Protein AF-A0A152A885-F1 (afdb_monomer)

Foldseek 3Di:
DWFDDVVRLVVVCVVPVQDPVLQVVQCQQQVHPPVLSPDPPVVVVLVVLLVPDDPCLQLVVQPDDDDPPPVVSNVRFKTWAAPDPVSPDTAIAGSHLNSLLSNLVVCCVPPVVSLQVSLPPLSLCLGRHNLSSQLNVCLVQLQAFDKWFKAFFDPAQDPFWKWKDQDPPDIDTWTQGRLRWTFDFDDDPPTDIDIDGDDDQFDDDADFDQPDDDDPDRGSRGRRHGMGRMDTHHNADEDEDCALPPDDAPHKYAYSDCPPQQFRIWHDHDQEIETEDEDADPDGDDDLVVNCVRNVHNAYEYEHEYEPVCSRVDGDDPRNDDPRYIYMYIYDDSDDDPPPPDPDPDDDD

pLDDT: mean 75.71, std 18.88, range [23.95, 96.12]

Nearest PDB structures (foldseek):
  7oa7-assembly1_A  TM=1.934E-01  e=1.240E+00  Streptococcus sanguinis
  6yud-assembly3_F  TM=4.045E-01  e=3.680E+00  Archaeoglobus fulgidus

Radius of gyration: 24.46 Å; Cα contacts (8 Å, |Δi|>4): 567; chains: 1; bounding box: 59×69×71 Å

Organism: Tieghemostelium lacteum (NCBI:txid361077)

Secondary structure (DSSP, 8-state):
--PPPHHHHHHHHHHH---HHHHHHHHHHHSS-HHHHTSTTHHHHHHHHHHH--THHHHTTSS-S--GGGHHHHHHHEEEEESSTTS-SEEEEES-HHHHHHHHHHHHHHSHHHHHHHHTSHHHHTSHHHHHHHHHHHHHHHTSS-EEEEEEE-SSSEEEEEEEEEETTEEEEEEEPTTSB----SPPTT---EEEPPSSS-----------SSSS--------B---EEEEP----EEEES-STTPPTT-EEEESSGGGTT-SEEE--SS-EEEEEE-SSS---S-HHHHHHHHT-S-EEEEEEE-HHHHTT----GGG--TTEEEEEEE---PPPPP-PPPP-----

Sequence (349 aa):
MGPWSKEEIDILIKVTELDKNTAEKLYSFWGGIPRRLYRENTITDLDKAIKECKPDHVFKFVGEVSSPTNQSLSHKILHVIPLDENFEKTFIEFGSNYIAQKITTKFYEEQRQEVINNMNVAIFRHSSLGGNVFEQLAHIELCETNSFQIRPLHTQQSDLVVEIIIDNNSKLTSKIAQNGSFQFNNLSLNQEYTVILPSHNMTTKIQSTPTSSSSRKFQVTGNIRLFSSIFYSKKMNRKYFDTIANLDKGTYWIPKSKNYNAIDSLINNENVSLFFQITVSETHRDNFHQLIKEGSFQHIFLYFVVPEDRYNSFSYENNYQHKNVSQFCLLLSLKKKKKIDSPPMELSV

Structure (mmCIF, N/CA/C/O backbone):
data_AF-A0A152A885-F1
#
_entry.id   AF-A0A152A885-F1
#
loop_
_atom_site.group_PDB
_atom_site.id
_atom_site.type_symbol
_atom_site.label_atom_id
_atom_site.label_alt_id
_atom_site.label_comp_id
_atom_site.label_asym_id
_atom_site.label_entity_id
_atom_site.label_seq_id
_atom_site.pdbx_PDB_ins_code
_atom_site.Cartn_x
_atom_site.Cartn_y
_atom_site.Cartn_z
_atom_site.occupancy
_atom_site.B_iso_or_equiv
_atom_site.auth_seq_id
_atom_site.auth_comp_id
_atom_site.auth_asym_id
_atom_site.auth_atom_id
_atom_site.pdbx_PDB_model_num
ATOM 1 N N . MET A 1 1 ? 26.612 -3.939 -10.403 1.00 59.34 1 MET A N 1
ATOM 2 C CA . MET A 1 1 ? 26.119 -2.557 -10.573 1.00 59.34 1 MET A CA 1
ATOM 3 C C . MET A 1 1 ? 24.619 -2.569 -10.372 1.00 59.34 1 MET A C 1
ATOM 5 O O . MET A 1 1 ? 23.979 -3.483 -10.887 1.00 59.34 1 MET A O 1
ATOM 9 N N . GLY A 1 2 ? 24.100 -1.621 -9.592 1.00 72.56 2 GLY A N 1
ATOM 10 C CA . GLY A 1 2 ? 22.660 -1.441 -9.408 1.00 72.56 2 GLY A CA 1
ATOM 11 C C . GLY A 1 2 ? 21.983 -0.869 -10.662 1.00 72.56 2 GLY A C 1
ATOM 12 O O . GLY A 1 2 ? 22.669 -0.567 -11.646 1.00 72.56 2 GLY A O 1
ATOM 13 N N . PRO A 1 3 ? 20.647 -0.754 -10.658 1.00 84.75 3 PRO A N 1
ATOM 14 C CA . PRO A 1 3 ? 19.925 -0.022 -11.693 1.00 84.75 3 PRO A CA 1
ATOM 15 C C . PRO A 1 3 ? 20.320 1.458 -11.691 1.00 84.75 3 PRO A C 1
ATOM 17 O O . PRO A 1 3 ? 20.698 1.997 -10.652 1.00 84.75 3 PRO A O 1
ATOM 20 N N . TRP A 1 4 ? 20.202 2.110 -12.846 1.00 87.56 4 TRP A N 1
ATOM 21 C CA . TRP A 1 4 ? 20.443 3.543 -12.961 1.00 87.56 4 TRP A CA 1
ATOM 22 C C . TRP A 1 4 ? 19.325 4.374 -12.337 1.00 87.56 4 TRP A C 1
ATOM 24 O O . TRP A 1 4 ? 18.139 4.032 -12.429 1.00 87.56 4 TRP A O 1
ATOM 34 N N . SER A 1 5 ? 19.708 5.493 -11.736 1.00 86.00 5 SER A N 1
ATOM 35 C CA . SER A 1 5 ? 18.801 6.517 -11.240 1.00 86.00 5 SER A CA 1
ATOM 36 C C . SER A 1 5 ? 18.163 7.300 -12.395 1.00 86.00 5 SER A C 1
ATOM 38 O O . SER A 1 5 ? 18.555 7.186 -13.561 1.00 86.00 5 SER A O 1
ATOM 40 N N . LYS A 1 6 ? 17.147 8.113 -12.084 1.00 82.38 6 LYS A N 1
ATOM 41 C CA . LYS A 1 6 ? 16.551 9.002 -13.090 1.00 82.38 6 LYS A CA 1
ATOM 42 C C . LYS A 1 6 ? 17.548 10.051 -13.568 1.00 82.38 6 LYS A C 1
ATOM 44 O O . LYS A 1 6 ? 17.585 10.348 -14.753 1.00 82.38 6 LYS A O 1
ATOM 49 N N . GLU A 1 7 ? 18.380 10.554 -12.666 1.00 86.69 7 GLU A N 1
ATOM 50 C CA . GLU A 1 7 ? 19.407 11.550 -12.961 1.00 86.69 7 GLU A CA 1
ATOM 51 C C . GLU A 1 7 ? 20.446 10.991 -13.942 1.00 86.69 7 GLU A C 1
ATOM 53 O O . GLU A 1 7 ? 20.816 11.665 -14.904 1.00 86.69 7 GLU A O 1
ATOM 58 N N . GLU A 1 8 ? 20.864 9.734 -13.757 1.00 87.56 8 GLU A N 1
ATOM 59 C CA . GLU A 1 8 ? 21.762 9.043 -14.690 1.00 87.56 8 GLU A CA 1
ATOM 60 C C . GLU A 1 8 ? 21.128 8.892 -16.081 1.00 87.56 8 GLU A C 1
ATOM 62 O O . GLU A 1 8 ? 21.794 9.082 -17.100 1.00 87.56 8 GLU A O 1
ATOM 67 N N . ILE A 1 9 ? 19.823 8.622 -16.144 1.00 84.62 9 ILE A N 1
ATOM 68 C CA . ILE A 1 9 ? 19.085 8.520 -17.410 1.00 84.62 9 ILE A CA 1
ATOM 69 C C . ILE A 1 9 ? 18.88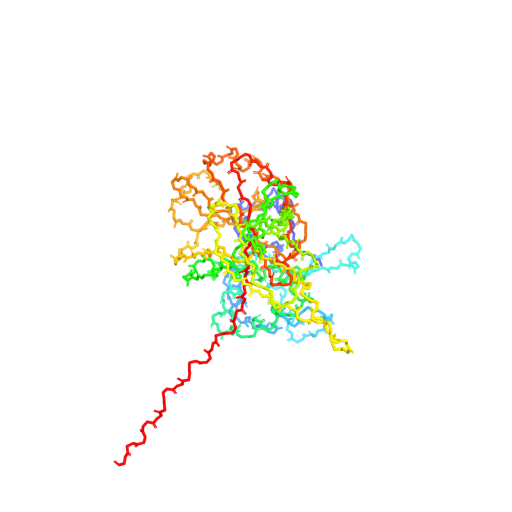5 9.888 -18.063 1.00 84.62 9 ILE A C 1
ATOM 71 O O . ILE A 1 9 ? 18.994 9.999 -19.281 1.00 84.62 9 ILE A O 1
ATOM 75 N N . ASP A 1 10 ? 18.660 10.946 -17.292 1.00 84.50 10 ASP A N 1
ATOM 76 C CA . ASP A 1 10 ? 18.557 12.305 -17.825 1.00 84.50 10 ASP A CA 1
ATOM 77 C C . ASP A 1 10 ? 19.879 12.769 -18.449 1.00 84.50 10 ASP A C 1
ATOM 79 O O . ASP A 1 10 ? 19.880 13.444 -19.483 1.00 84.50 10 ASP A O 1
ATOM 83 N N . ILE A 1 11 ? 21.017 12.388 -17.857 1.00 86.44 11 ILE A N 1
ATOM 84 C CA . ILE A 1 11 ? 22.343 12.595 -18.458 1.00 86.44 11 ILE A CA 1
ATOM 85 C C . ILE A 1 11 ? 22.443 11.809 -19.767 1.00 86.44 11 ILE A C 1
ATOM 87 O O . ILE A 1 11 ? 22.871 12.344 -20.787 1.00 86.44 11 ILE A O 1
ATOM 91 N N . LEU A 1 12 ? 21.996 10.557 -19.759 1.00 82.50 12 LEU A N 1
ATOM 92 C CA . LEU A 1 12 ? 22.029 9.683 -20.922 1.00 82.50 12 LEU A CA 1
ATOM 93 C C . LEU A 1 12 ? 21.263 10.235 -22.123 1.00 82.50 12 LEU A C 1
ATOM 95 O O . LEU A 1 12 ? 21.776 10.235 -23.243 1.00 82.50 12 LEU A O 1
ATOM 99 N N . ILE A 1 13 ? 20.040 10.708 -21.879 1.00 82.62 13 ILE A N 1
ATOM 100 C CA . ILE A 1 13 ? 19.153 11.295 -22.887 1.00 82.62 13 ILE A CA 1
ATOM 101 C C . ILE A 1 13 ? 19.847 12.486 -23.552 1.00 82.62 13 ILE A C 1
ATOM 103 O O . ILE A 1 13 ? 19.816 12.612 -24.773 1.00 82.62 13 ILE A O 1
ATOM 107 N N . LYS A 1 14 ? 20.546 13.316 -22.766 1.00 84.62 14 LYS A N 1
ATOM 108 C CA . LYS A 1 14 ? 21.302 14.469 -23.281 1.00 84.62 14 LYS A CA 1
ATOM 109 C C . LYS A 1 14 ? 22.500 14.069 -24.147 1.00 84.62 14 LYS A C 1
ATOM 111 O O . LYS A 1 14 ? 22.868 14.834 -25.029 1.00 84.62 14 LYS A O 1
ATOM 116 N N . VAL A 1 15 ? 23.118 12.916 -23.884 1.00 84.19 15 VAL A N 1
ATOM 117 C CA . VAL A 1 15 ? 24.364 12.485 -24.547 1.00 84.19 15 VAL A CA 1
ATOM 118 C C . VAL A 1 15 ? 24.116 11.586 -25.762 1.00 84.19 15 VAL A C 1
ATOM 120 O O . VAL A 1 15 ? 24.937 11.562 -26.672 1.00 84.19 15 VAL A O 1
ATOM 123 N N . THR A 1 16 ? 23.014 10.831 -25.792 1.00 74.94 16 THR A N 1
ATOM 124 C CA . THR A 1 16 ? 22.809 9.747 -26.776 1.00 74.94 16 THR A CA 1
ATOM 125 C C . THR A 1 16 ? 21.687 9.985 -27.786 1.00 74.94 16 THR A C 1
ATOM 127 O O . THR A 1 16 ? 21.343 9.060 -28.514 1.00 74.94 16 THR A O 1
ATOM 130 N N . GLU A 1 17 ? 21.114 11.195 -27.833 1.00 72.25 17 GLU A N 1
ATOM 131 C CA . GLU A 1 17 ? 19.953 11.554 -28.678 1.00 72.25 17 GLU A CA 1
ATOM 132 C C . GLU A 1 17 ? 18.760 10.584 -28.541 1.00 72.25 17 GLU A C 1
ATOM 134 O O . GLU A 1 17 ? 17.890 10.501 -29.408 1.00 72.25 17 GLU A O 1
ATOM 139 N N . LEU A 1 18 ? 18.698 9.837 -27.434 1.00 79.44 18 LEU A N 1
ATOM 140 C CA . LEU A 1 18 ? 17.596 8.932 -27.147 1.00 79.44 18 LEU A CA 1
ATOM 141 C C . LEU A 1 18 ? 16.323 9.757 -26.946 1.00 79.44 18 LEU A C 1
ATOM 143 O O . LEU A 1 18 ? 16.315 10.713 -26.170 1.00 79.44 18 LEU A O 1
ATOM 147 N N . ASP A 1 19 ? 15.233 9.363 -27.605 1.00 85.56 19 ASP A N 1
ATOM 148 C CA . ASP A 1 19 ? 13.941 10.011 -27.397 1.00 85.56 19 ASP A CA 1
ATOM 149 C C . ASP A 1 19 ? 13.549 9.943 -25.912 1.00 85.56 19 ASP A C 1
ATOM 151 O O . ASP A 1 19 ? 13.397 8.863 -25.329 1.00 85.56 19 ASP A O 1
ATOM 155 N N . LYS A 1 20 ? 13.377 11.121 -25.305 1.00 84.75 20 LYS A N 1
ATOM 156 C CA . LYS A 1 20 ? 13.089 11.274 -23.877 1.00 84.75 20 LYS A CA 1
ATOM 157 C C . LYS A 1 20 ? 11.847 10.484 -23.464 1.00 84.75 20 LYS A C 1
ATOM 159 O O . LYS A 1 20 ? 11.874 9.793 -22.449 1.00 84.75 20 LYS A O 1
ATOM 164 N N . ASN A 1 21 ? 10.785 10.537 -24.268 1.00 85.00 21 ASN A N 1
ATOM 165 C CA . ASN A 1 21 ? 9.535 9.842 -23.958 1.00 85.00 21 ASN A CA 1
ATOM 166 C C . ASN A 1 21 ? 9.731 8.320 -23.950 1.00 85.00 21 ASN A C 1
ATOM 168 O O . ASN A 1 21 ? 9.210 7.618 -23.082 1.00 85.00 21 ASN A O 1
ATOM 172 N N . THR A 1 22 ? 10.510 7.800 -24.897 1.00 84.81 22 THR A N 1
ATOM 173 C CA . THR A 1 22 ? 10.869 6.382 -24.974 1.00 84.81 22 THR A CA 1
ATOM 174 C C . THR A 1 22 ? 11.714 5.955 -23.776 1.00 84.81 22 THR A C 1
ATOM 176 O O . THR A 1 22 ? 11.422 4.925 -23.166 1.00 84.81 22 THR A O 1
ATOM 179 N N . ALA A 1 23 ? 12.711 6.754 -23.392 1.00 83.62 23 ALA A N 1
ATOM 180 C CA . ALA A 1 23 ? 13.558 6.490 -22.233 1.00 83.62 23 ALA A CA 1
ATOM 181 C C . ALA A 1 23 ? 12.753 6.465 -20.922 1.00 83.62 23 ALA A C 1
ATOM 183 O O . ALA A 1 23 ? 12.844 5.501 -20.160 1.00 83.62 23 ALA A O 1
ATOM 184 N N . GLU A 1 24 ? 11.905 7.473 -20.693 1.00 84.44 24 GLU A N 1
ATOM 185 C CA . GLU A 1 24 ? 11.027 7.554 -19.520 1.00 84.44 24 GLU A CA 1
ATOM 186 C C . GLU A 1 24 ? 10.031 6.391 -19.476 1.00 84.44 24 GLU A C 1
ATOM 188 O O . GLU A 1 24 ? 9.829 5.769 -18.427 1.00 84.44 24 GLU A O 1
ATOM 193 N N . LYS A 1 25 ? 9.456 6.031 -20.629 1.00 85.81 25 LYS A N 1
ATOM 194 C CA . LYS A 1 25 ? 8.577 4.869 -20.754 1.00 85.81 25 LYS A CA 1
ATOM 195 C C . LYS A 1 25 ? 9.315 3.593 -20.361 1.00 85.81 25 LYS A C 1
ATOM 197 O O . LYS A 1 25 ? 8.844 2.872 -19.484 1.00 85.81 25 LYS A O 1
ATOM 202 N N . LEU A 1 26 ? 10.469 3.306 -20.961 1.00 87.44 26 LEU A N 1
ATOM 203 C CA . LEU A 1 26 ? 11.242 2.098 -20.657 1.00 87.44 26 LEU A CA 1
ATOM 204 C C . LEU A 1 26 ? 11.722 2.073 -19.205 1.00 87.44 26 LEU A C 1
ATOM 206 O O . LEU A 1 26 ? 11.694 1.010 -18.588 1.00 87.44 26 LEU A O 1
ATOM 210 N N . TYR A 1 27 ? 12.074 3.225 -18.635 1.00 87.56 27 TYR A N 1
ATOM 211 C CA . TYR A 1 27 ? 12.374 3.342 -17.215 1.00 87.56 27 TYR A CA 1
ATOM 212 C C . TYR A 1 27 ? 11.175 2.970 -16.343 1.00 87.56 27 TYR A C 1
ATOM 214 O O . TYR A 1 27 ? 11.331 2.215 -15.392 1.00 87.56 27 TYR A O 1
ATOM 222 N N . SER A 1 28 ? 9.965 3.421 -16.681 1.00 86.31 28 SER A N 1
ATOM 223 C CA . SER A 1 28 ? 8.763 3.072 -15.910 1.00 86.31 28 SER A CA 1
ATOM 224 C C . SER A 1 28 ? 8.458 1.564 -15.903 1.00 86.31 28 SER A C 1
ATOM 226 O O . SER A 1 28 ? 7.894 1.057 -14.935 1.00 86.31 28 SER A O 1
ATOM 228 N N . PHE A 1 29 ? 8.874 0.835 -16.947 1.00 89.06 29 PHE A N 1
ATOM 229 C CA . PHE A 1 29 ? 8.712 -0.618 -17.048 1.00 89.06 29 PHE A CA 1
ATOM 230 C C . PHE A 1 29 ? 9.851 -1.391 -16.383 1.00 89.06 29 PHE A C 1
ATOM 232 O O . PHE A 1 29 ? 9.598 -2.306 -15.603 1.00 89.06 29 PHE A O 1
ATOM 239 N N . TRP A 1 30 ? 11.097 -1.036 -16.689 1.00 89.38 30 TRP A N 1
ATOM 240 C CA . TRP A 1 30 ? 12.284 -1.790 -16.288 1.00 89.38 30 TRP A CA 1
ATOM 241 C C . TRP A 1 30 ? 12.962 -1.272 -15.026 1.00 89.38 30 TRP A C 1
ATOM 243 O O . TRP A 1 30 ? 13.781 -1.991 -14.480 1.00 89.38 30 TRP A O 1
ATOM 253 N N . GLY A 1 31 ? 12.694 -0.031 -14.622 1.00 87.44 31 GLY A N 1
ATOM 254 C CA . GLY A 1 31 ? 13.305 0.664 -13.487 1.00 87.44 31 GLY A CA 1
ATOM 255 C C . GLY A 1 31 ? 14.816 0.797 -13.535 1.00 87.44 31 GLY A C 1
ATOM 256 O O . GLY A 1 31 ? 15.497 0.550 -12.548 1.00 87.44 31 GLY A O 1
ATOM 257 N N . GLY A 1 32 ? 15.346 1.183 -14.695 1.00 86.56 32 GLY A N 1
ATOM 258 C CA . GLY A 1 32 ? 16.733 1.643 -14.791 1.00 86.56 32 GLY A CA 1
ATOM 259 C C . GLY A 1 32 ? 17.754 0.592 -15.199 1.00 86.56 32 GLY A C 1
ATOM 260 O O . GLY A 1 32 ? 18.943 0.838 -15.047 1.00 86.56 32 GLY A O 1
ATOM 261 N N . ILE A 1 33 ? 17.352 -0.558 -15.752 1.00 86.00 33 ILE A N 1
ATOM 262 C CA . ILE A 1 33 ? 18.318 -1.499 -16.344 1.00 86.00 33 ILE A CA 1
ATOM 263 C C . ILE A 1 33 ? 18.934 -0.871 -17.611 1.00 86.00 33 ILE A C 1
ATOM 265 O O . ILE A 1 33 ? 18.263 -0.842 -18.649 1.00 86.00 33 ILE A O 1
ATOM 269 N N . PRO A 1 34 ? 20.219 -0.460 -17.614 1.00 77.94 34 PRO A N 1
ATOM 270 C CA . PRO A 1 34 ? 20.755 0.410 -18.669 1.00 77.94 34 PRO A CA 1
ATOM 271 C C . PRO A 1 34 ? 20.714 -0.246 -20.048 1.00 77.94 34 PRO A C 1
ATOM 273 O O . PRO A 1 34 ? 20.251 0.326 -21.030 1.00 77.94 34 PRO A O 1
ATOM 276 N N . ARG A 1 35 ? 21.087 -1.531 -20.113 1.00 78.88 35 ARG A N 1
ATOM 277 C CA . ARG A 1 35 ? 21.092 -2.321 -21.356 1.00 78.88 35 ARG A CA 1
ATOM 278 C C . ARG A 1 35 ? 19.699 -2.479 -21.986 1.00 78.88 35 ARG A C 1
ATOM 280 O O . ARG A 1 35 ? 19.603 -2.871 -23.148 1.00 78.88 35 ARG A O 1
ATOM 287 N N . ARG A 1 36 ? 18.624 -2.238 -21.228 1.00 82.31 36 ARG A N 1
ATOM 288 C CA . ARG A 1 36 ? 17.235 -2.341 -21.701 1.00 82.31 36 ARG A CA 1
ATOM 289 C C . ARG A 1 36 ? 16.682 -1.020 -22.225 1.00 82.31 36 ARG A C 1
ATOM 291 O O . ARG A 1 36 ? 15.723 -1.063 -22.985 1.00 82.31 36 ARG A O 1
ATOM 298 N N . LEU A 1 37 ? 17.312 0.106 -21.891 1.00 74.56 37 LEU A N 1
ATOM 299 C CA . LEU A 1 37 ? 16.896 1.437 -22.343 1.00 74.56 37 LEU A CA 1
ATOM 300 C C . LEU A 1 37 ? 17.258 1.716 -23.815 1.00 74.56 37 LEU A C 1
ATOM 302 O O . LEU A 1 37 ? 16.699 2.624 -24.412 1.00 74.56 37 LEU A O 1
ATOM 306 N N . TYR A 1 38 ? 18.141 0.903 -24.407 1.00 69.69 38 TYR A N 1
ATOM 307 C CA . TYR A 1 38 ? 18.689 1.103 -25.758 1.00 69.69 38 TYR A CA 1
ATOM 308 C C . TYR A 1 38 ? 18.265 0.084 -26.811 1.00 69.69 38 TYR A C 1
ATOM 310 O O . TYR A 1 38 ? 18.686 0.170 -27.962 1.00 69.69 38 TYR A O 1
ATOM 318 N N . ARG A 1 39 ? 17.525 -0.954 -26.420 1.00 70.25 39 ARG A N 1
ATOM 319 C CA . ARG A 1 39 ? 17.199 -2.064 -27.319 1.00 70.25 39 ARG A CA 1
ATOM 320 C C . ARG A 1 39 ? 15.733 -2.022 -27.709 1.00 70.25 39 ARG A C 1
ATOM 322 O O . ARG A 1 39 ? 14.866 -1.817 -26.862 1.00 70.25 39 ARG A O 1
ATOM 329 N N . GLU A 1 40 ? 15.473 -2.311 -28.975 1.00 65.69 40 GLU A N 1
ATOM 330 C CA . GLU A 1 40 ? 14.125 -2.563 -29.473 1.00 65.69 40 GLU A CA 1
ATOM 331 C C . GLU A 1 40 ? 13.526 -3.822 -28.820 1.00 65.69 40 GLU A C 1
ATOM 333 O O . GLU A 1 40 ? 14.245 -4.732 -28.400 1.00 65.69 40 GLU A O 1
ATOM 338 N N . ASN A 1 41 ? 12.194 -3.878 -28.730 1.00 69.94 41 ASN A N 1
ATOM 339 C CA . ASN A 1 41 ? 11.419 -5.041 -28.268 1.00 69.94 41 ASN A CA 1
ATOM 340 C C . ASN A 1 41 ? 11.712 -5.541 -26.840 1.00 69.94 41 ASN A C 1
ATOM 342 O O . ASN A 1 41 ? 11.327 -6.653 -26.475 1.00 69.94 41 ASN A O 1
ATOM 346 N N . THR A 1 42 ? 12.327 -4.722 -25.984 1.00 81.75 42 THR A N 1
ATOM 347 C CA . THR A 1 42 ? 12.606 -5.125 -24.597 1.00 81.75 42 THR A CA 1
ATOM 348 C C . THR A 1 42 ? 11.331 -5.319 -23.778 1.00 81.75 42 THR A C 1
ATOM 350 O O . THR A 1 42 ? 11.303 -6.177 -22.909 1.00 81.75 42 THR A O 1
ATOM 353 N N . ILE A 1 43 ? 10.238 -4.615 -24.069 1.00 82.81 43 ILE A N 1
ATOM 354 C CA . ILE A 1 43 ? 8.974 -4.819 -23.338 1.00 82.81 43 ILE A CA 1
ATOM 355 C C . ILE A 1 43 ? 8.467 -6.265 -23.501 1.00 82.81 43 ILE A C 1
ATOM 357 O O . ILE A 1 43 ? 8.092 -6.890 -22.515 1.00 82.81 43 ILE A O 1
ATOM 361 N N . THR A 1 44 ? 8.573 -6.849 -24.697 1.00 86.25 44 THR A N 1
ATOM 362 C CA . THR A 1 44 ? 8.212 -8.257 -24.940 1.00 86.25 44 THR A CA 1
ATOM 363 C C . THR A 1 44 ? 9.077 -9.220 -24.121 1.00 86.25 44 THR A C 1
ATOM 365 O O . THR A 1 44 ? 8.578 -10.206 -23.574 1.00 86.25 44 THR A O 1
ATOM 368 N N . ASP A 1 45 ? 10.374 -8.923 -23.984 1.00 87.00 45 ASP A N 1
ATOM 369 C CA . ASP A 1 45 ? 11.282 -9.686 -23.118 1.00 87.00 45 ASP A CA 1
ATOM 370 C C . ASP A 1 45 ? 10.882 -9.598 -21.638 1.00 87.00 45 ASP A C 1
ATOM 372 O O . ASP A 1 45 ? 11.041 -10.579 -20.903 1.00 87.00 45 ASP A O 1
ATOM 376 N N . LEU A 1 46 ? 10.407 -8.429 -21.192 1.00 89.88 46 LEU A N 1
ATOM 377 C CA . LEU A 1 46 ? 9.915 -8.229 -19.832 1.00 89.88 46 LEU A CA 1
ATOM 378 C C . LEU A 1 46 ? 8.629 -9.018 -19.602 1.00 89.88 46 LEU A C 1
ATOM 380 O O . LEU A 1 46 ? 8.532 -9.746 -18.618 1.00 89.88 46 LEU A O 1
ATOM 384 N N . ASP A 1 47 ? 7.674 -8.937 -20.526 1.00 90.19 47 ASP A N 1
ATOM 385 C CA . ASP A 1 47 ? 6.410 -9.666 -20.428 1.00 90.19 47 ASP A CA 1
ATOM 386 C C . ASP A 1 47 ? 6.641 -11.183 -20.397 1.00 90.19 47 ASP A C 1
ATOM 388 O O . ASP A 1 47 ? 6.021 -11.895 -19.601 1.00 90.19 47 ASP A O 1
ATOM 392 N N . LYS A 1 48 ? 7.599 -11.688 -21.188 1.00 90.00 48 LYS A N 1
ATOM 393 C CA . LYS A 1 48 ? 8.034 -13.090 -21.116 1.00 90.00 48 LYS A CA 1
ATOM 394 C C . LYS A 1 48 ? 8.607 -13.432 -19.737 1.00 90.00 48 LYS A C 1
ATOM 396 O O . LYS A 1 48 ? 8.220 -14.448 -19.162 1.00 90.00 48 LYS A O 1
ATOM 401 N N . ALA A 1 49 ? 9.476 -12.580 -19.188 1.00 90.38 49 ALA A N 1
ATOM 402 C CA . ALA A 1 49 ? 10.046 -12.789 -17.858 1.00 90.38 49 ALA A CA 1
ATOM 403 C C . ALA A 1 49 ? 8.970 -12.784 -16.758 1.00 90.38 49 ALA A C 1
ATOM 405 O O . ALA A 1 49 ? 8.992 -13.641 -15.879 1.00 90.38 49 ALA A O 1
ATOM 406 N N . ILE A 1 50 ? 7.995 -11.874 -16.836 1.00 91.81 50 ILE A N 1
ATOM 407 C CA . ILE A 1 50 ? 6.851 -11.810 -15.917 1.00 91.81 50 ILE A CA 1
ATOM 408 C C . ILE A 1 50 ? 6.027 -13.099 -15.996 1.00 91.81 50 ILE A C 1
ATOM 410 O O . ILE A 1 50 ? 5.663 -13.669 -14.966 1.00 91.81 50 ILE A O 1
ATOM 414 N N . LYS A 1 51 ? 5.759 -13.587 -17.212 1.00 91.31 51 LYS A N 1
ATOM 415 C CA . LYS A 1 51 ? 4.978 -14.807 -17.444 1.00 91.31 51 LYS A CA 1
ATOM 416 C C . LYS A 1 51 ? 5.659 -16.057 -16.882 1.00 91.31 51 LYS A C 1
ATOM 418 O O . LYS A 1 51 ? 4.992 -16.888 -16.271 1.00 91.31 51 LYS A O 1
ATOM 423 N N . GLU A 1 52 ? 6.967 -16.185 -17.082 1.00 90.31 52 GLU A N 1
ATOM 424 C CA . GLU A 1 52 ? 7.774 -17.321 -16.613 1.00 90.31 52 GLU A CA 1
ATOM 425 C C . GLU A 1 52 ? 8.080 -17.260 -15.105 1.00 90.31 52 GLU A C 1
ATOM 427 O O . GLU A 1 52 ? 8.514 -18.253 -14.515 1.00 90.31 52 GLU A O 1
ATOM 432 N N . CYS A 1 53 ? 7.841 -16.113 -14.462 1.00 89.44 53 CYS A N 1
ATOM 433 C CA . CYS A 1 53 ? 8.105 -15.934 -13.045 1.00 89.44 53 CYS A CA 1
ATOM 434 C C . CYS A 1 53 ? 7.156 -16.772 -12.175 1.00 89.44 53 CYS A C 1
ATOM 436 O O . CYS A 1 53 ? 5.950 -16.874 -12.432 1.00 89.44 53 CYS A O 1
ATOM 438 N N . LYS A 1 54 ? 7.723 -17.361 -11.120 1.00 88.12 54 LYS A N 1
ATOM 439 C CA . LYS A 1 54 ? 7.053 -18.197 -10.123 1.00 88.12 54 LYS A CA 1
ATOM 440 C C . LYS A 1 54 ? 7.277 -17.594 -8.733 1.00 88.12 54 LYS A C 1
ATOM 442 O O . LYS A 1 54 ? 8.311 -16.948 -8.546 1.00 88.12 54 LYS A O 1
ATOM 447 N N . PRO A 1 55 ? 6.374 -17.823 -7.766 1.00 86.69 55 PRO A N 1
ATOM 448 C CA . PRO A 1 55 ? 6.512 -17.323 -6.396 1.00 86.69 55 PRO A CA 1
ATOM 449 C C . PRO A 1 55 ? 7.882 -17.586 -5.766 1.00 86.69 55 PRO A C 1
ATOM 451 O O . PRO A 1 55 ? 8.480 -16.669 -5.210 1.00 86.69 55 PRO A O 1
ATOM 454 N N . ASP A 1 56 ? 8.432 -18.785 -5.960 1.00 82.62 56 ASP A N 1
ATOM 455 C CA . ASP A 1 56 ? 9.770 -19.168 -5.496 1.00 82.62 56 ASP A CA 1
ATOM 456 C C . ASP A 1 56 ? 10.894 -18.226 -5.955 1.00 82.62 56 ASP A C 1
ATOM 458 O O . ASP A 1 56 ? 11.854 -18.024 -5.219 1.00 82.62 56 ASP A O 1
ATOM 462 N N . HIS A 1 57 ? 10.788 -17.615 -7.140 1.00 83.56 57 HIS A N 1
ATOM 463 C CA . HIS A 1 57 ? 11.802 -16.673 -7.626 1.00 83.56 57 HIS A CA 1
ATOM 464 C C . HIS A 1 57 ? 11.812 -15.351 -6.841 1.00 83.56 57 HIS A C 1
ATOM 466 O O . HIS A 1 57 ? 12.794 -14.618 -6.912 1.00 83.56 57 HIS A O 1
ATOM 472 N N . VAL A 1 58 ? 10.722 -15.037 -6.132 1.00 84.25 58 VAL A N 1
ATOM 473 C CA . VAL A 1 58 ? 10.521 -13.778 -5.402 1.00 84.25 58 VAL A CA 1
ATOM 474 C C . VAL A 1 58 ? 10.577 -14.006 -3.896 1.00 84.25 58 VAL A C 1
ATOM 476 O O . VAL A 1 58 ? 11.336 -13.342 -3.198 1.00 84.25 58 VAL A O 1
ATOM 479 N N . PHE A 1 59 ? 9.805 -14.961 -3.377 1.00 80.06 59 PHE A N 1
ATOM 480 C CA . PHE A 1 59 ? 9.632 -15.129 -1.935 1.00 80.06 59 PHE A CA 1
ATOM 481 C C . PHE A 1 59 ? 10.787 -15.864 -1.250 1.00 80.06 59 PHE A C 1
ATOM 483 O O . PHE A 1 59 ? 11.094 -15.551 -0.104 1.00 80.06 59 PHE A O 1
ATOM 490 N N . LYS A 1 60 ? 11.483 -16.776 -1.945 1.00 74.81 60 LYS A N 1
ATOM 491 C CA . LYS A 1 60 ? 12.676 -17.455 -1.396 1.00 74.81 60 LYS A CA 1
ATOM 492 C C . LYS A 1 60 ? 13.946 -16.607 -1.477 1.00 74.81 60 LYS A C 1
ATOM 494 O O . LYS A 1 60 ? 14.976 -16.986 -0.941 1.00 74.81 60 LYS A O 1
ATOM 499 N N . PHE A 1 61 ? 13.875 -15.448 -2.128 1.00 65.81 61 PHE A N 1
ATOM 500 C CA . PHE A 1 61 ? 15.022 -14.561 -2.296 1.00 65.81 61 PHE A CA 1
ATOM 501 C C . PHE A 1 61 ? 15.340 -13.750 -1.023 1.00 65.81 61 PHE A C 1
ATOM 503 O O . PHE A 1 61 ? 16.421 -13.181 -0.894 1.00 65.81 61 PHE A O 1
ATOM 510 N N . VAL A 1 62 ? 14.420 -13.714 -0.051 1.00 55.75 62 VAL A N 1
ATOM 511 C CA . VAL A 1 62 ? 14.620 -13.029 1.232 1.00 55.75 62 VAL A CA 1
ATOM 512 C C . VAL A 1 62 ? 15.286 -13.980 2.227 1.00 55.75 62 VAL A C 1
ATOM 514 O O . VAL A 1 62 ? 14.629 -14.825 2.826 1.00 55.75 62 VAL A O 1
ATOM 517 N N . GLY A 1 63 ? 16.600 -13.821 2.405 1.00 45.94 63 GLY A N 1
ATOM 518 C CA . GLY A 1 63 ? 17.403 -14.542 3.403 1.00 45.94 63 GLY A CA 1
ATOM 519 C C . GLY A 1 63 ? 18.469 -15.480 2.830 1.00 45.94 63 GLY A C 1
ATOM 520 O O . GLY A 1 63 ? 19.388 -15.849 3.555 1.00 45.94 63 GLY A O 1
ATOM 521 N N . GLU A 1 64 ? 18.412 -15.810 1.539 1.00 39.84 64 GLU A N 1
ATOM 522 C CA . GLU A 1 64 ? 19.430 -16.626 0.872 1.00 39.84 64 GLU A CA 1
ATOM 523 C C . GLU A 1 64 ? 20.282 -15.764 -0.063 1.00 39.84 64 GLU A C 1
ATOM 525 O O . GLU A 1 64 ? 19.889 -15.413 -1.177 1.00 39.84 64 GLU A O 1
ATOM 530 N N . VAL A 1 65 ? 21.504 -15.455 0.376 1.00 41.16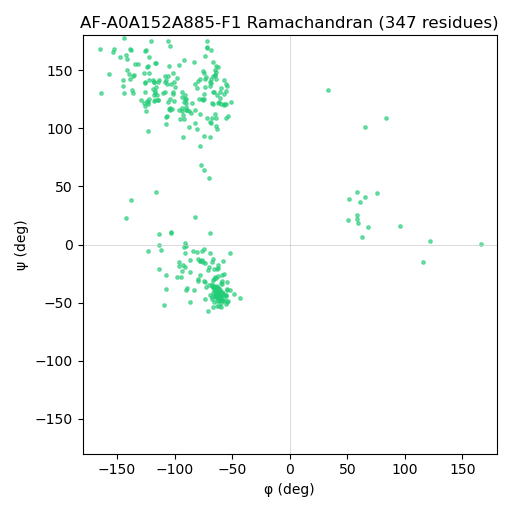 65 VAL A N 1
ATOM 531 C CA . VAL A 1 65 ? 22.573 -15.129 -0.566 1.00 41.16 65 VAL A CA 1
ATOM 532 C C . VAL A 1 65 ? 22.835 -16.408 -1.361 1.00 41.16 65 VAL A C 1
ATOM 534 O O . VAL A 1 65 ? 23.336 -17.395 -0.829 1.00 41.16 65 VAL A O 1
ATOM 537 N N . SER A 1 66 ? 22.502 -16.369 -2.651 1.00 41.75 66 SER A N 1
ATOM 538 C CA . SER A 1 66 ? 22.902 -17.317 -3.700 1.00 41.75 66 SER A CA 1
ATOM 539 C C . SER A 1 66 ? 22.392 -18.767 -3.611 1.00 41.75 66 SER A C 1
ATOM 541 O O . SER A 1 66 ? 23.037 -19.640 -3.043 1.00 41.75 66 SER A O 1
ATOM 543 N N . SER A 1 67 ? 21.354 -19.065 -4.403 1.00 35.31 67 SER A N 1
ATOM 544 C CA . SER A 1 67 ? 21.287 -20.330 -5.145 1.00 35.31 67 SER A CA 1
ATOM 545 C C . SER A 1 67 ? 21.352 -20.035 -6.658 1.00 35.31 67 SER A C 1
ATOM 547 O O . SER A 1 67 ? 20.582 -19.209 -7.159 1.00 35.31 67 SER A O 1
ATOM 549 N N . PRO A 1 68 ? 22.301 -20.629 -7.408 1.00 40.53 68 PRO A N 1
ATOM 550 C CA . PRO A 1 68 ? 22.640 -20.230 -8.780 1.00 40.53 68 PRO A CA 1
ATOM 551 C C . PRO A 1 68 ? 21.612 -20.641 -9.848 1.00 40.53 68 PRO A C 1
ATOM 553 O O . PRO A 1 68 ? 21.763 -20.286 -11.015 1.00 40.53 68 PRO A O 1
ATOM 556 N N . THR A 1 69 ? 20.552 -21.369 -9.496 1.00 40.75 69 THR A N 1
ATOM 557 C CA . THR A 1 69 ? 19.719 -22.066 -10.488 1.00 40.75 69 THR A CA 1
ATOM 558 C C . THR A 1 69 ? 18.631 -21.218 -11.157 1.00 40.75 69 THR A C 1
ATOM 560 O O . THR A 1 69 ? 18.032 -21.699 -12.110 1.00 40.75 69 THR A O 1
ATOM 563 N N . ASN A 1 70 ? 18.406 -19.955 -10.757 1.00 48.62 70 ASN A N 1
ATOM 564 C CA . ASN A 1 70 ? 17.416 -19.060 -11.400 1.00 48.62 70 ASN A CA 1
ATOM 565 C C . ASN A 1 70 ? 17.848 -17.576 -11.508 1.00 48.62 70 ASN A C 1
ATOM 567 O O . ASN A 1 70 ? 17.013 -16.675 -11.651 1.00 48.62 70 ASN A O 1
ATOM 571 N N . GLN A 1 71 ? 19.156 -17.291 -11.476 1.00 53.50 71 GLN A N 1
ATOM 572 C CA . GLN A 1 71 ? 19.688 -15.916 -11.489 1.00 53.50 71 GLN A CA 1
ATOM 573 C C . GLN A 1 71 ? 19.274 -15.095 -12.725 1.00 53.50 71 GLN A C 1
ATOM 575 O O . GLN A 1 71 ? 19.192 -13.868 -12.644 1.00 53.50 71 GLN A O 1
ATOM 580 N N . SER A 1 72 ? 18.979 -15.725 -13.872 1.00 55.06 72 SER A N 1
ATOM 581 C CA . SER A 1 72 ? 18.703 -14.995 -15.116 1.00 55.06 72 SER A CA 1
ATOM 582 C C . SER A 1 72 ? 17.300 -14.378 -15.206 1.00 55.06 72 SER A C 1
ATOM 584 O O . SER A 1 72 ? 17.093 -13.419 -15.950 1.00 55.06 72 SER A O 1
ATOM 586 N N . LEU A 1 73 ? 16.316 -14.947 -14.506 1.00 60.72 73 LEU A N 1
ATOM 587 C CA . LEU A 1 73 ? 14.953 -14.411 -14.484 1.00 60.72 73 LEU A CA 1
ATOM 588 C C . LEU A 1 73 ? 14.797 -13.395 -13.349 1.00 60.72 73 LEU A C 1
ATOM 590 O O . LEU A 1 73 ? 14.166 -12.358 -13.537 1.00 60.72 73 LEU A O 1
ATOM 594 N N . SER A 1 74 ? 15.445 -13.670 -12.211 1.00 66.88 74 SER A N 1
ATOM 595 C CA . SER A 1 74 ? 15.405 -12.814 -11.026 1.00 66.88 74 SER A CA 1
ATOM 596 C C . SER A 1 74 ? 15.937 -11.409 -11.319 1.00 66.88 74 SER A C 1
ATOM 598 O O . SER A 1 74 ? 15.210 -10.458 -11.092 1.00 66.88 74 SER A O 1
ATOM 600 N N . HIS A 1 75 ? 17.096 -11.238 -11.970 1.00 75.00 75 HIS A N 1
ATOM 601 C CA . HIS A 1 75 ? 17.667 -9.895 -12.209 1.00 75.00 75 HIS A CA 1
ATOM 602 C C . HIS A 1 75 ? 16.864 -8.986 -13.163 1.00 75.00 75 HIS A C 1
ATOM 604 O O . HIS A 1 75 ? 17.172 -7.805 -13.294 1.00 75.00 75 HIS A O 1
ATOM 610 N N . LYS A 1 76 ? 15.885 -9.536 -13.896 1.00 84.75 76 LYS A N 1
ATOM 611 C CA . LYS A 1 76 ? 14.959 -8.759 -14.741 1.00 84.75 76 LYS A CA 1
ATOM 612 C C . LYS A 1 76 ? 13.746 -8.253 -13.961 1.00 84.75 76 LYS A C 1
ATOM 614 O O . LYS A 1 76 ? 13.080 -7.333 -14.418 1.00 84.75 76 LYS A O 1
ATOM 619 N N . ILE A 1 77 ? 13.424 -8.928 -12.860 1.00 88.56 77 ILE A N 1
ATOM 620 C CA . ILE A 1 77 ? 12.213 -8.732 -12.059 1.00 88.56 77 ILE A CA 1
ATOM 621 C C . ILE A 1 77 ? 12.550 -8.052 -10.731 1.00 88.56 77 ILE A C 1
ATOM 623 O O . ILE A 1 77 ? 11.798 -7.201 -10.270 1.00 88.56 77 ILE A O 1
ATOM 627 N N . LEU A 1 78 ? 13.677 -8.427 -10.136 1.00 88.19 78 LEU A N 1
ATOM 628 C CA . LEU A 1 78 ? 14.201 -7.957 -8.868 1.00 88.19 78 LEU A CA 1
ATOM 629 C C . LEU A 1 78 ? 15.520 -7.230 -9.098 1.00 88.19 78 LEU A C 1
ATOM 631 O O . LEU A 1 78 ? 16.396 -7.710 -9.823 1.00 88.19 78 LEU A O 1
ATOM 635 N N . HIS A 1 79 ? 15.665 -6.084 -8.451 1.00 86.88 79 HIS A N 1
ATOM 636 C CA . HIS A 1 79 ? 16.883 -5.294 -8.456 1.00 86.88 79 HIS A CA 1
ATOM 637 C C . HIS A 1 79 ? 17.571 -5.386 -7.103 1.00 86.88 79 HIS A C 1
ATOM 639 O O . HIS A 1 79 ? 16.924 -5.376 -6.059 1.00 86.88 79 HIS A O 1
ATOM 645 N N . VAL A 1 80 ? 18.900 -5.458 -7.142 1.00 84.25 80 VAL A N 1
ATOM 646 C CA . VAL A 1 80 ? 19.751 -5.344 -5.959 1.00 84.25 80 VAL A CA 1
ATOM 647 C C . VAL A 1 80 ? 20.206 -3.895 -5.870 1.00 84.25 80 VAL A C 1
ATOM 649 O O . VAL A 1 80 ? 20.904 -3.407 -6.764 1.00 84.25 80 VAL A O 1
ATOM 652 N N . ILE A 1 81 ? 19.791 -3.213 -4.809 1.00 81.62 81 ILE A N 1
ATOM 653 C CA . ILE A 1 81 ? 20.076 -1.800 -4.582 1.00 81.62 81 ILE A CA 1
ATOM 654 C C . ILE A 1 81 ? 21.137 -1.685 -3.483 1.00 81.62 81 ILE A C 1
ATOM 656 O O . ILE A 1 81 ? 20.919 -2.208 -2.385 1.00 81.62 81 ILE A O 1
ATOM 660 N N . PRO A 1 82 ? 22.285 -1.038 -3.749 1.00 81.25 82 PRO A N 1
ATOM 661 C CA . PRO A 1 82 ? 23.275 -0.762 -2.716 1.00 81.25 82 PRO A CA 1
ATOM 662 C C . PRO A 1 82 ? 22.761 0.280 -1.721 1.00 81.25 82 PRO A C 1
ATOM 664 O O . PRO A 1 82 ? 22.126 1.260 -2.103 1.00 81.25 82 PRO A O 1
ATOM 667 N N . LEU A 1 83 ? 23.044 0.057 -0.440 1.00 79.50 83 LEU A N 1
ATOM 668 C CA . LEU A 1 83 ? 22.761 0.995 0.652 1.00 79.50 83 LEU A CA 1
ATOM 669 C C . LEU A 1 83 ? 23.970 1.864 1.006 1.00 79.50 83 LEU A C 1
ATOM 671 O O . LEU A 1 83 ? 23.818 2.859 1.709 1.00 79.50 83 LEU A O 1
ATOM 675 N N . ASP A 1 84 ? 25.154 1.478 0.543 1.00 81.06 84 ASP A N 1
ATOM 676 C CA . ASP A 1 84 ? 26.407 2.182 0.765 1.00 81.06 84 ASP A CA 1
ATOM 677 C C . ASP A 1 84 ? 27.279 2.147 -0.494 1.00 81.06 84 ASP A C 1
ATOM 679 O O . ASP A 1 84 ? 27.106 1.304 -1.378 1.00 81.06 84 ASP A O 1
ATOM 683 N N . GLU A 1 85 ? 28.225 3.080 -0.562 1.00 80.19 85 GLU A N 1
ATOM 684 C CA . GLU A 1 85 ? 29.141 3.252 -1.695 1.00 80.19 85 GLU A CA 1
ATOM 685 C C . GLU A 1 85 ? 30.104 2.068 -1.875 1.00 80.19 85 GLU A C 1
ATOM 687 O O . GLU A 1 85 ? 30.612 1.846 -2.974 1.00 80.19 85 GLU A O 1
ATOM 692 N N . ASN A 1 86 ? 30.317 1.277 -0.819 1.00 79.81 86 ASN A N 1
ATOM 693 C CA . ASN A 1 86 ? 31.189 0.105 -0.828 1.00 79.81 86 ASN A CA 1
ATOM 694 C C . ASN A 1 86 ? 30.441 -1.182 -1.216 1.00 79.81 86 ASN A C 1
ATOM 696 O O . ASN A 1 86 ? 31.064 -2.236 -1.338 1.00 79.81 86 ASN A O 1
ATOM 700 N N . PHE A 1 87 ? 29.126 -1.100 -1.463 1.00 76.12 87 PHE A N 1
ATOM 701 C CA . PHE A 1 87 ? 28.249 -2.222 -1.801 1.00 76.12 87 PHE A CA 1
ATOM 702 C C . PHE A 1 87 ? 28.218 -3.333 -0.735 1.00 76.12 87 PHE A C 1
ATOM 704 O O . PHE A 1 87 ? 27.857 -4.472 -1.044 1.00 76.12 87 PHE A O 1
ATOM 711 N N . GLU A 1 88 ? 28.575 -3.028 0.516 1.00 75.75 88 GLU A N 1
ATOM 712 C CA . GLU A 1 88 ? 28.616 -4.016 1.603 1.00 75.75 88 GLU A CA 1
ATOM 713 C C . GLU A 1 88 ? 27.210 -4.395 2.075 1.00 75.75 88 GLU A C 1
ATOM 715 O O . GLU A 1 88 ? 26.951 -5.532 2.478 1.00 75.75 88 GLU A O 1
ATOM 720 N N . LYS A 1 89 ? 26.280 -3.443 1.999 1.00 77.81 89 LYS A N 1
ATOM 721 C CA . LYS A 1 89 ? 24.873 -3.621 2.328 1.00 77.81 89 LYS A CA 1
ATOM 722 C C . LYS A 1 89 ? 24.041 -3.391 1.084 1.00 77.81 89 LYS A C 1
ATOM 724 O O . LYS A 1 89 ? 24.177 -2.400 0.369 1.00 77.81 89 LYS A O 1
ATOM 729 N N . THR A 1 90 ? 23.123 -4.315 0.850 1.00 79.06 90 THR A N 1
ATOM 730 C CA . THR A 1 90 ? 22.164 -4.221 -0.243 1.00 79.06 90 THR A CA 1
ATOM 731 C C . THR A 1 90 ? 20.779 -4.580 0.260 1.00 79.06 90 THR A C 1
ATOM 733 O O . THR A 1 90 ? 20.623 -5.301 1.248 1.00 79.06 90 THR A O 1
ATOM 736 N N . PHE A 1 91 ? 19.762 -4.081 -0.427 1.00 76.44 91 PHE A N 1
ATOM 737 C CA . PHE A 1 91 ? 18.413 -4.609 -0.311 1.00 76.44 91 PHE A CA 1
ATOM 738 C C . PHE A 1 91 ? 17.880 -4.973 -1.688 1.00 76.44 91 PHE A C 1
ATOM 740 O O . PHE A 1 91 ? 18.455 -4.621 -2.719 1.00 76.44 91 PHE A O 1
ATOM 747 N N . ILE A 1 92 ? 16.781 -5.718 -1.686 1.00 82.31 92 ILE A N 1
ATOM 748 C CA . ILE A 1 92 ? 16.150 -6.202 -2.903 1.00 82.31 92 ILE A CA 1
ATOM 749 C C . ILE A 1 92 ? 14.744 -5.633 -2.991 1.00 82.31 92 ILE A C 1
ATOM 751 O O . ILE A 1 92 ? 13.991 -5.667 -2.016 1.00 82.31 92 ILE A O 1
ATOM 755 N N . GLU A 1 93 ? 14.400 -5.141 -4.173 1.00 86.06 93 GLU A N 1
ATOM 756 C CA . GLU A 1 93 ? 13.074 -4.640 -4.521 1.00 86.06 93 GLU A CA 1
ATOM 757 C C . GLU A 1 93 ? 12.674 -5.118 -5.918 1.00 86.06 93 GLU A C 1
ATOM 759 O O . GLU A 1 93 ? 13.499 -5.639 -6.675 1.00 86.06 93 GLU A O 1
ATOM 764 N N . PHE A 1 94 ? 11.401 -4.958 -6.272 1.00 90.19 94 PHE A N 1
ATOM 765 C CA . PHE A 1 94 ? 11.001 -5.123 -7.666 1.00 90.19 94 PHE A CA 1
ATOM 766 C C . PHE A 1 94 ? 11.653 -4.056 -8.530 1.00 90.19 94 PHE A C 1
ATOM 768 O O . PHE A 1 94 ? 11.786 -2.909 -8.114 1.00 90.19 94 PHE A O 1
ATOM 775 N N . GLY A 1 95 ? 11.981 -4.418 -9.769 1.00 88.75 95 GLY A N 1
ATOM 776 C CA . GLY A 1 95 ? 12.617 -3.482 -10.680 1.00 88.75 95 GLY A CA 1
ATOM 777 C C . GLY A 1 95 ? 11.775 -2.237 -10.926 1.00 88.75 95 GLY A C 1
ATOM 778 O O . GLY A 1 95 ? 12.312 -1.149 -11.031 1.00 88.75 95 GLY A O 1
ATOM 779 N N . SER A 1 96 ? 10.450 -2.360 -10.943 1.00 89.06 96 SER A N 1
ATOM 780 C CA . SER A 1 96 ? 9.542 -1.222 -11.067 1.00 89.06 96 SER A CA 1
ATOM 781 C C . SER A 1 96 ? 8.187 -1.511 -10.425 1.00 89.06 96 SER A C 1
ATOM 783 O O . SER A 1 96 ? 7.820 -2.670 -10.208 1.00 89.06 96 SER A O 1
ATOM 785 N N . ASN A 1 97 ? 7.388 -0.460 -10.216 1.00 87.81 97 ASN A N 1
ATOM 786 C CA . ASN A 1 97 ? 5.991 -0.600 -9.789 1.00 87.81 97 ASN A CA 1
ATOM 787 C C . ASN A 1 97 ? 5.159 -1.406 -10.801 1.00 87.81 97 ASN A C 1
ATOM 789 O O . ASN A 1 97 ? 4.278 -2.165 -10.401 1.00 87.81 97 ASN A O 1
ATOM 793 N N . TYR A 1 98 ? 5.459 -1.300 -12.103 1.00 89.81 98 TYR A N 1
ATOM 794 C CA . TYR A 1 98 ? 4.813 -2.120 -13.132 1.00 89.81 98 TYR A CA 1
ATOM 795 C C . TYR A 1 98 ? 5.077 -3.612 -12.902 1.00 89.81 98 TYR A C 1
ATOM 797 O O . TYR A 1 98 ? 4.147 -4.423 -12.912 1.00 89.81 98 TYR A O 1
ATOM 805 N N . ILE A 1 99 ? 6.340 -3.976 -12.656 1.00 92.50 99 ILE A N 1
ATOM 806 C CA . ILE A 1 99 ? 6.734 -5.361 -12.384 1.00 92.50 99 ILE A CA 1
ATOM 807 C C . ILE A 1 99 ? 6.073 -5.853 -11.095 1.00 92.50 99 ILE A C 1
ATOM 809 O O . ILE A 1 99 ? 5.449 -6.916 -11.108 1.00 92.50 99 ILE A O 1
ATOM 813 N N . ALA A 1 100 ? 6.156 -5.066 -10.016 1.00 92.12 100 ALA A N 1
ATOM 814 C CA . ALA A 1 100 ? 5.544 -5.385 -8.728 1.00 92.12 100 ALA A CA 1
ATOM 815 C C . ALA A 1 100 ? 4.048 -5.688 -8.882 1.00 92.12 100 ALA A C 1
ATOM 817 O O . ALA A 1 100 ? 3.568 -6.725 -8.416 1.00 92.12 100 ALA A O 1
ATOM 818 N N . GLN A 1 101 ? 3.323 -4.823 -9.598 1.00 91.56 101 GLN A N 1
ATOM 819 C CA . GLN A 1 101 ? 1.899 -4.985 -9.860 1.00 91.56 101 GLN A CA 1
ATOM 820 C C . GLN A 1 101 ? 1.606 -6.266 -10.643 1.00 91.56 101 GLN A C 1
ATOM 822 O O . GLN A 1 101 ? 0.747 -7.053 -10.233 1.00 91.56 101 GLN A O 1
ATOM 827 N N . LYS A 1 102 ? 2.279 -6.475 -11.782 1.00 93.62 102 LYS A N 1
ATOM 828 C CA . LYS A 1 102 ? 2.013 -7.611 -12.676 1.00 93.62 102 LYS A CA 1
ATOM 829 C C . LYS A 1 102 ? 2.305 -8.944 -11.998 1.00 93.62 102 LYS A C 1
ATOM 831 O O . LYS A 1 102 ? 1.471 -9.845 -12.052 1.00 93.62 102 LYS A O 1
ATOM 836 N N . ILE A 1 103 ? 3.451 -9.045 -11.329 1.00 93.88 103 ILE A N 1
ATOM 837 C CA . ILE A 1 103 ? 3.867 -10.252 -10.614 1.00 93.88 103 ILE A CA 1
ATOM 838 C C . ILE A 1 103 ? 2.945 -10.531 -9.431 1.00 93.88 103 ILE A C 1
ATOM 840 O O . ILE A 1 103 ? 2.440 -11.646 -9.309 1.00 93.88 103 ILE A O 1
ATOM 844 N N . THR A 1 104 ? 2.676 -9.528 -8.591 1.00 93.75 104 THR A N 1
ATOM 845 C CA . THR A 1 104 ? 1.834 -9.730 -7.405 1.00 93.75 104 THR A CA 1
ATOM 846 C C . THR A 1 104 ? 0.410 -10.096 -7.802 1.00 93.75 104 THR A C 1
ATOM 848 O O . THR A 1 104 ? -0.143 -11.031 -7.235 1.00 93.75 104 THR A O 1
ATOM 851 N N . THR A 1 105 ? -0.161 -9.434 -8.816 1.00 93.38 105 THR A N 1
ATOM 852 C CA . THR A 1 105 ? -1.500 -9.773 -9.332 1.00 93.38 105 THR A CA 1
ATOM 853 C C . THR A 1 105 ? -1.531 -11.218 -9.836 1.00 93.38 105 THR A C 1
ATOM 855 O O . THR A 1 105 ? -2.356 -11.999 -9.372 1.00 93.38 105 THR A O 1
ATOM 858 N N . LYS A 1 106 ? -0.572 -11.608 -10.689 1.00 94.69 106 LYS A N 1
ATOM 859 C CA . LYS A 1 106 ? -0.449 -12.980 -11.206 1.00 94.69 106 LYS A CA 1
ATOM 860 C C . LYS A 1 106 ? -0.366 -14.009 -10.077 1.00 94.69 106 LYS A C 1
ATOM 862 O O . LYS A 1 106 ? -1.118 -14.978 -10.058 1.00 94.69 106 LYS A O 1
ATOM 867 N N . PHE A 1 107 ? 0.531 -13.805 -9.114 1.00 94.12 107 PHE A N 1
ATOM 868 C CA . PHE A 1 107 ? 0.712 -14.747 -8.007 1.00 94.12 107 PHE A CA 1
ATOM 869 C C . PHE A 1 107 ? -0.500 -14.792 -7.086 1.00 94.12 107 PHE A C 1
ATOM 871 O O . PHE A 1 107 ? -0.842 -15.856 -6.578 1.00 94.12 107 PHE A O 1
ATOM 878 N N . TYR A 1 108 ? -1.163 -13.660 -6.871 1.00 92.12 108 TYR A N 1
ATOM 879 C CA . TYR A 1 108 ? -2.345 -13.605 -6.027 1.00 92.12 108 TYR A CA 1
ATOM 880 C C . TYR A 1 108 ? -3.551 -14.300 -6.668 1.00 92.12 108 TYR A C 1
ATOM 882 O O . TYR A 1 108 ? -4.323 -14.945 -5.960 1.00 92.12 108 TYR A O 1
ATOM 890 N N . GLU A 1 109 ? -3.689 -14.227 -7.993 1.00 91.12 109 GLU A N 1
ATOM 891 C CA . GLU A 1 109 ? -4.732 -14.923 -8.754 1.00 91.12 109 GLU A CA 1
ATOM 892 C C . GLU A 1 109 ? -4.459 -16.431 -8.867 1.00 91.12 109 GLU A C 1
ATOM 894 O O . GLU A 1 109 ? -5.348 -17.238 -8.600 1.00 91.12 109 GLU A O 1
ATOM 899 N N . GLU A 1 110 ? -3.227 -16.824 -9.207 1.00 92.25 110 GLU A N 1
ATOM 900 C CA . GLU A 1 110 ? -2.862 -18.225 -9.463 1.00 92.25 110 GLU A CA 1
ATOM 901 C C . GLU A 1 110 ? -2.555 -19.012 -8.176 1.00 92.25 110 GLU A C 1
ATOM 903 O O . GLU A 1 110 ? -2.878 -20.193 -8.061 1.00 92.25 110 GLU A O 1
ATOM 908 N N . GLN A 1 111 ? -1.885 -18.377 -7.210 1.00 90.69 111 GLN A N 1
ATOM 909 C CA . GLN A 1 111 ? -1.192 -19.025 -6.084 1.00 90.69 111 GLN A CA 1
ATOM 910 C C . GLN A 1 111 ? -1.427 -18.266 -4.764 1.00 90.69 111 GLN A C 1
ATOM 912 O O . GLN A 1 111 ? -0.556 -18.163 -3.897 1.00 90.69 111 GLN A O 1
ATOM 917 N N . ARG A 1 112 ? -2.654 -17.759 -4.573 1.00 90.25 112 ARG A N 1
ATOM 918 C CA . ARG A 1 112 ? -3.062 -16.913 -3.436 1.00 90.25 112 ARG A CA 1
ATOM 919 C C . ARG A 1 112 ? -2.544 -17.376 -2.075 1.00 90.25 112 ARG A C 1
ATOM 921 O O . ARG A 1 112 ? -2.095 -16.569 -1.266 1.00 90.25 112 ARG A O 1
ATOM 928 N N . GLN A 1 113 ? -2.664 -18.671 -1.787 1.00 89.62 113 GLN A N 1
ATOM 929 C CA . GLN A 1 113 ? -2.332 -19.207 -0.469 1.00 89.62 113 GLN A CA 1
ATOM 930 C C . GLN A 1 113 ? -0.834 -19.127 -0.168 1.00 89.62 113 GLN A C 1
ATOM 932 O O . GLN A 1 113 ? -0.456 -18.899 0.980 1.00 89.62 113 GLN A O 1
ATOM 937 N N . GLU A 1 114 ? 0.003 -19.285 -1.188 1.00 89.75 114 GLU A N 1
ATOM 938 C CA . GLU A 1 114 ? 1.449 -19.162 -1.071 1.00 89.75 114 GLU A CA 1
ATOM 939 C C . GLU A 1 114 ? 1.859 -17.711 -0.819 1.00 89.75 114 GLU A C 1
ATOM 941 O O . GLU A 1 114 ? 2.635 -17.451 0.099 1.00 89.75 114 GLU A O 1
ATOM 946 N N . VAL A 1 115 ? 1.255 -16.756 -1.536 1.00 91.38 115 VAL A N 1
ATOM 947 C CA . VAL A 1 115 ? 1.454 -15.319 -1.281 1.00 91.38 115 VAL A CA 1
ATOM 948 C C . VAL A 1 115 ? 1.102 -14.976 0.168 1.00 91.38 115 VAL A C 1
ATOM 950 O O . VAL A 1 115 ? 1.895 -14.350 0.863 1.00 91.38 115 VAL A O 1
ATOM 953 N N . ILE A 1 116 ? -0.051 -15.440 0.661 1.00 90.62 116 ILE A N 1
ATOM 954 C CA . ILE A 1 116 ? -0.481 -15.193 2.047 1.00 90.62 116 ILE A CA 1
ATOM 955 C C . ILE A 1 116 ? 0.475 -15.824 3.060 1.00 90.62 116 ILE A C 1
ATOM 957 O O . ILE A 1 116 ? 0.792 -15.198 4.068 1.00 90.62 116 ILE A O 1
ATOM 961 N N . ASN A 1 117 ? 0.934 -17.053 2.815 1.00 89.94 117 ASN A N 1
ATOM 962 C CA . ASN A 1 117 ? 1.869 -17.722 3.716 1.00 89.94 117 ASN A CA 1
ATOM 963 C C . ASN A 1 117 ? 3.186 -16.940 3.825 1.00 89.94 117 ASN A C 1
ATOM 965 O O . ASN A 1 117 ? 3.648 -16.711 4.938 1.00 89.94 117 ASN A O 1
ATOM 969 N N . ASN A 1 118 ? 3.740 -16.479 2.700 1.00 88.81 118 ASN A N 1
ATOM 970 C CA . ASN A 1 118 ? 4.959 -15.668 2.689 1.00 88.81 118 ASN A CA 1
ATOM 971 C C . ASN A 1 118 ? 4.740 -14.296 3.336 1.00 88.81 118 ASN A C 1
ATOM 973 O O . ASN A 1 118 ? 5.540 -13.871 4.165 1.00 88.81 118 ASN A O 1
ATOM 977 N N . MET A 1 119 ? 3.608 -13.642 3.058 1.00 89.88 119 MET A N 1
ATOM 978 C CA . MET A 1 119 ? 3.252 -12.377 3.703 1.00 89.88 119 MET A CA 1
ATOM 979 C C . MET A 1 119 ? 3.047 -12.499 5.210 1.00 89.88 119 MET A C 1
ATOM 981 O O . MET A 1 119 ? 3.140 -11.483 5.889 1.00 89.88 119 MET A O 1
ATOM 985 N N . ASN A 1 120 ? 2.773 -13.693 5.744 1.00 88.38 120 ASN A N 1
ATOM 986 C CA . ASN A 1 120 ? 2.659 -13.929 7.185 1.00 88.38 120 ASN A CA 1
ATOM 987 C C . ASN A 1 120 ? 4.011 -14.037 7.900 1.00 88.38 120 ASN A C 1
ATOM 989 O O . ASN A 1 120 ? 4.053 -13.925 9.126 1.00 88.38 120 ASN A O 1
ATOM 993 N N . VAL A 1 121 ? 5.107 -14.208 7.160 1.00 88.19 121 VAL A N 1
ATOM 994 C CA . VAL A 1 121 ? 6.461 -14.206 7.714 1.00 88.19 121 VAL A CA 1
ATOM 995 C C . VAL A 1 121 ? 6.881 -12.760 7.975 1.00 88.19 121 VAL A C 1
ATOM 997 O O . VAL A 1 121 ? 7.086 -11.993 7.038 1.00 88.19 121 VAL A O 1
ATOM 1000 N N . ALA A 1 122 ? 7.033 -12.382 9.248 1.00 85.50 122 ALA A N 1
ATOM 1001 C CA . ALA A 1 122 ? 7.325 -11.000 9.644 1.00 85.50 122 ALA A CA 1
ATOM 1002 C C . ALA A 1 122 ? 8.600 -10.440 8.981 1.00 85.50 122 ALA A C 1
ATOM 1004 O O . ALA A 1 122 ? 8.582 -9.327 8.462 1.00 85.50 122 ALA A O 1
ATOM 1005 N N . ILE A 1 123 ? 9.678 -11.234 8.923 1.00 83.94 123 ILE A N 1
ATOM 1006 C CA . ILE A 1 123 ? 10.944 -10.838 8.277 1.00 83.94 123 ILE A CA 1
ATOM 1007 C C . ILE A 1 123 ? 10.719 -10.486 6.802 1.00 83.94 123 ILE A C 1
ATOM 1009 O O . ILE A 1 123 ? 11.226 -9.473 6.327 1.00 83.94 123 ILE A O 1
ATOM 1013 N N . PHE A 1 124 ? 9.925 -11.288 6.084 1.00 86.62 124 PHE A N 1
ATOM 1014 C CA . PHE A 1 124 ? 9.577 -10.998 4.697 1.00 86.62 124 PHE A CA 1
ATOM 1015 C C . PHE A 1 124 ? 8.713 -9.742 4.610 1.00 86.62 124 PHE A C 1
ATOM 1017 O O . PHE A 1 124 ? 9.080 -8.802 3.915 1.00 86.62 124 PHE A O 1
ATOM 1024 N N . ARG A 1 125 ? 7.603 -9.690 5.351 1.00 89.12 125 ARG A N 1
ATOM 1025 C CA . ARG A 1 125 ? 6.639 -8.581 5.329 1.00 89.12 125 ARG A CA 1
ATOM 1026 C C . ARG A 1 125 ? 7.263 -7.211 5.599 1.00 89.12 125 ARG A C 1
ATOM 1028 O O . ARG A 1 125 ? 6.859 -6.249 4.959 1.00 89.12 125 ARG A O 1
ATOM 1035 N N . HIS A 1 126 ? 8.227 -7.128 6.514 1.00 86.31 126 HIS A N 1
ATOM 1036 C CA . HIS A 1 126 ? 8.916 -5.878 6.850 1.00 86.31 126 HIS A CA 1
ATOM 1037 C C . HIS A 1 126 ? 10.184 -5.627 6.014 1.00 86.31 126 HIS A C 1
ATOM 1039 O O . HIS A 1 126 ? 10.854 -4.616 6.214 1.00 86.31 126 HIS A O 1
ATOM 1045 N N . SER A 1 127 ? 10.521 -6.514 5.072 1.00 85.25 127 SER A N 1
ATOM 1046 C CA . SER A 1 127 ? 11.547 -6.243 4.057 1.00 85.25 127 SER A CA 1
ATOM 1047 C C . SER A 1 127 ? 11.028 -5.262 2.996 1.00 85.25 127 SER A C 1
ATOM 1049 O O . SER A 1 127 ? 9.817 -5.113 2.833 1.00 85.25 127 SER A O 1
ATOM 1051 N N . SER A 1 128 ? 11.928 -4.635 2.227 1.00 83.69 128 SER A N 1
ATOM 1052 C CA . SER A 1 128 ? 11.542 -3.751 1.109 1.00 83.69 128 SER A CA 1
ATOM 1053 C C . SER A 1 128 ? 10.606 -4.463 0.119 1.00 83.69 128 SER A C 1
ATOM 1055 O O . SER A 1 128 ? 9.503 -3.993 -0.164 1.00 83.69 128 SER A O 1
ATOM 1057 N N . LEU A 1 129 ? 10.991 -5.672 -0.307 1.00 86.94 129 LEU A N 1
ATOM 1058 C CA . LEU A 1 129 ? 10.201 -6.499 -1.216 1.00 86.94 129 LEU A CA 1
ATOM 1059 C C . LEU A 1 129 ? 8.830 -6.871 -0.632 1.00 86.94 129 LEU A C 1
ATOM 1061 O O . LEU A 1 129 ? 7.821 -6.782 -1.330 1.00 86.94 129 LEU A O 1
ATOM 1065 N N . GLY A 1 130 ? 8.772 -7.257 0.645 1.00 89.62 130 GLY A N 1
ATOM 1066 C CA . GLY A 1 130 ? 7.505 -7.558 1.315 1.00 89.62 130 GLY A CA 1
ATOM 1067 C C . GLY A 1 130 ? 6.602 -6.339 1.465 1.00 89.62 130 GLY A C 1
ATOM 1068 O O . GLY A 1 130 ? 5.393 -6.468 1.284 1.00 89.62 130 GLY A O 1
ATOM 1069 N N . GLY A 1 131 ? 7.178 -5.158 1.698 1.00 90.06 131 GLY A N 1
ATOM 1070 C CA . GLY A 1 131 ? 6.462 -3.886 1.660 1.00 90.06 131 GLY A CA 1
ATOM 1071 C C . GLY A 1 131 ? 5.827 -3.631 0.294 1.00 90.06 131 GLY A C 1
ATOM 1072 O O . GLY A 1 131 ? 4.627 -3.370 0.228 1.00 90.06 131 GLY A O 1
ATOM 1073 N N . ASN A 1 132 ? 6.577 -3.816 -0.802 1.00 90.12 132 ASN A N 1
ATOM 1074 C CA . ASN A 1 132 ? 6.024 -3.673 -2.153 1.00 90.12 132 ASN A CA 1
ATOM 1075 C C . ASN A 1 132 ? 4.903 -4.684 -2.431 1.00 90.12 132 ASN A C 1
ATOM 1077 O O . ASN A 1 132 ? 3.868 -4.317 -2.981 1.00 90.12 132 ASN A O 1
ATOM 1081 N N . VAL A 1 133 ? 5.077 -5.956 -2.053 1.00 93.31 133 VAL A N 1
ATOM 1082 C CA . VAL A 1 133 ? 4.022 -6.971 -2.225 1.00 93.31 133 VAL A CA 1
ATOM 1083 C C . VAL A 1 133 ? 2.781 -6.595 -1.412 1.00 93.31 133 VAL A C 1
ATOM 1085 O O . VAL A 1 133 ? 1.670 -6.664 -1.935 1.00 93.31 133 VAL A O 1
ATOM 1088 N N . PHE A 1 134 ? 2.947 -6.165 -0.159 1.00 94.25 134 PHE A N 1
ATOM 1089 C CA . PHE A 1 134 ? 1.841 -5.741 0.698 1.00 94.25 134 PHE A CA 1
ATOM 1090 C C . PHE A 1 134 ? 1.064 -4.563 0.100 1.00 94.25 134 PHE A C 1
ATOM 1092 O O . PHE A 1 134 ? -0.165 -4.604 0.062 1.00 94.25 134 PHE A O 1
ATOM 1099 N N . GLU A 1 135 ? 1.768 -3.560 -0.423 1.00 94.56 135 GLU A N 1
ATOM 1100 C CA . GLU A 1 135 ? 1.178 -2.416 -1.122 1.00 94.56 135 GLU A CA 1
ATOM 1101 C C . GLU A 1 135 ? 0.329 -2.859 -2.321 1.00 94.56 135 GLU A C 1
ATOM 1103 O O . GLU A 1 135 ? -0.844 -2.496 -2.440 1.00 94.56 135 GLU A O 1
ATOM 1108 N N . GLN A 1 136 ? 0.868 -3.741 -3.167 1.00 94.44 136 GLN A N 1
ATOM 1109 C CA . GLN A 1 136 ? 0.129 -4.259 -4.319 1.00 94.44 136 GLN A CA 1
ATOM 1110 C C . GLN A 1 136 ? -1.105 -5.078 -3.907 1.00 94.44 136 GLN A C 1
ATOM 1112 O O . GLN A 1 136 ? -2.156 -4.968 -4.544 1.00 94.44 136 GLN A O 1
ATOM 1117 N N . LEU A 1 137 ? -1.016 -5.860 -2.827 1.00 94.75 137 LEU A N 1
ATOM 1118 C CA . LEU A 1 137 ? -2.163 -6.584 -2.270 1.00 94.75 137 LEU A CA 1
ATOM 1119 C C . LEU A 1 137 ? -3.224 -5.635 -1.710 1.00 94.75 137 LEU A C 1
ATOM 1121 O O . LEU A 1 137 ? -4.413 -5.871 -1.918 1.00 94.75 137 LEU A O 1
ATOM 1125 N N . ALA A 1 138 ? -2.820 -4.548 -1.053 1.00 95.56 138 ALA A N 1
ATOM 1126 C CA . ALA A 1 138 ? -3.743 -3.533 -0.563 1.00 95.56 138 ALA A CA 1
ATOM 1127 C C . ALA A 1 138 ? -4.519 -2.882 -1.713 1.00 95.56 138 ALA A C 1
ATOM 1129 O O . ALA A 1 138 ? -5.744 -2.793 -1.641 1.00 95.56 138 ALA A O 1
ATOM 1130 N N . HIS A 1 139 ? -3.844 -2.508 -2.805 1.00 95.31 139 HIS A N 1
ATOM 1131 C CA . HIS A 1 139 ? -4.516 -1.975 -3.993 1.00 95.31 139 HIS A CA 1
ATOM 1132 C C . HIS A 1 139 ? -5.531 -2.956 -4.589 1.00 95.31 139 HIS A C 1
ATOM 1134 O O . HIS A 1 139 ? -6.607 -2.534 -5.009 1.00 95.31 139 HIS A O 1
ATOM 1140 N N . ILE A 1 140 ? -5.204 -4.253 -4.638 1.00 93.50 140 ILE A N 1
ATOM 1141 C CA . ILE A 1 140 ? -6.127 -5.290 -5.122 1.00 93.50 140 ILE A CA 1
ATOM 1142 C C . ILE A 1 140 ? -7.356 -5.367 -4.209 1.00 93.50 140 ILE A C 1
ATOM 1144 O O . ILE A 1 140 ? -8.481 -5.242 -4.686 1.00 93.50 140 ILE A O 1
ATOM 1148 N N . GLU A 1 141 ? -7.158 -5.520 -2.900 1.00 93.94 141 GLU A N 1
ATOM 1149 C CA . G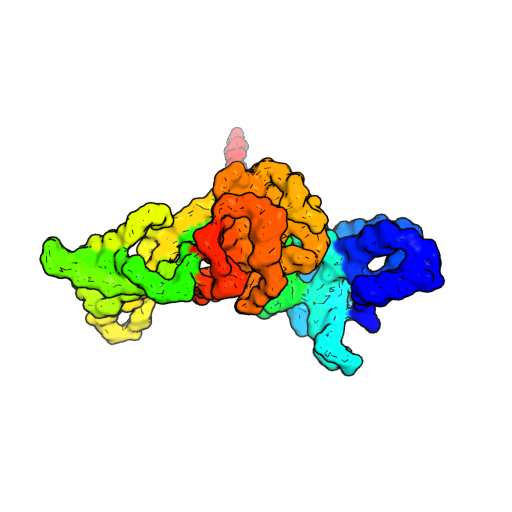LU A 1 141 ? -8.255 -5.717 -1.948 1.00 93.94 141 GLU A CA 1
ATOM 1150 C C . GLU A 1 141 ? -9.162 -4.481 -1.819 1.00 93.94 141 GLU A C 1
ATOM 1152 O O . GLU A 1 141 ? -10.380 -4.635 -1.704 1.00 93.94 141 GLU A O 1
ATOM 1157 N N . LEU A 1 142 ? -8.601 -3.266 -1.878 1.00 95.25 142 LEU A N 1
ATOM 1158 C CA . LEU A 1 142 ? -9.353 -2.003 -1.829 1.00 95.25 142 LEU A CA 1
ATOM 1159 C C . LEU A 1 142 ? -10.172 -1.734 -3.100 1.00 95.25 142 LEU A C 1
ATOM 1161 O O . LEU A 1 142 ? -11.136 -0.970 -3.047 1.00 95.25 142 LEU A O 1
ATOM 1165 N N . CYS A 1 143 ? -9.804 -2.348 -4.227 1.00 94.25 143 CYS A N 1
ATOM 1166 C CA . CYS A 1 143 ? -10.541 -2.254 -5.490 1.00 94.25 143 CYS A CA 1
ATOM 1167 C C . CYS A 1 143 ? -11.586 -3.357 -5.670 1.00 94.25 143 CYS A C 1
ATOM 1169 O O . CYS A 1 143 ? -12.285 -3.358 -6.681 1.00 94.25 143 CYS A O 1
ATOM 1171 N N . GLU A 1 144 ? -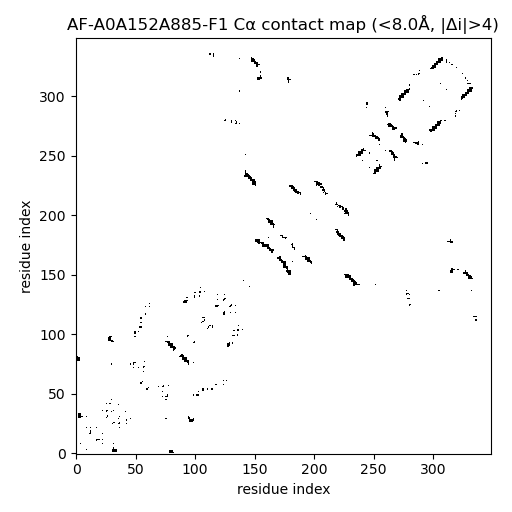11.696 -4.292 -4.731 1.00 92.25 144 GLU A N 1
ATOM 1172 C CA . GLU A 1 144 ? -12.720 -5.333 -4.725 1.00 92.25 144 GLU A CA 1
ATOM 1173 C C . GLU A 1 144 ? -13.813 -5.016 -3.702 1.00 92.25 144 GLU A C 1
ATOM 1175 O O . GLU A 1 144 ? -13.705 -4.079 -2.913 1.00 92.25 144 GLU A O 1
ATOM 1180 N N . THR A 1 145 ? -14.910 -5.773 -3.721 1.00 91.81 145 THR A N 1
ATOM 1181 C CA . THR A 1 145 ? -15.975 -5.605 -2.717 1.00 91.81 145 THR A CA 1
ATOM 1182 C C . THR A 1 145 ? -15.582 -6.325 -1.433 1.00 91.81 145 THR A C 1
ATOM 1184 O O . THR A 1 145 ? -15.727 -7.541 -1.332 1.00 91.81 145 THR A O 1
ATOM 1187 N N . ASN A 1 146 ? -15.082 -5.565 -0.461 1.00 91.56 146 ASN A N 1
ATOM 1188 C CA . ASN A 1 146 ? -14.545 -6.066 0.797 1.00 91.56 146 ASN A CA 1
ATOM 1189 C C . ASN A 1 146 ? -14.967 -5.186 1.978 1.00 91.56 146 ASN A C 1
ATOM 1191 O O . ASN A 1 146 ? -15.485 -4.079 1.826 1.00 91.56 146 ASN A O 1
ATOM 1195 N N . SER A 1 147 ? -14.724 -5.697 3.182 1.00 89.50 147 SER A N 1
ATOM 1196 C CA . SER A 1 147 ? -14.943 -4.986 4.439 1.00 89.50 147 SER A CA 1
ATOM 1197 C C . SER A 1 147 ? -13.670 -4.994 5.275 1.00 89.50 147 SER A C 1
ATOM 1199 O O . SER A 1 147 ? -13.104 -6.065 5.516 1.00 89.50 147 SER A O 1
ATOM 1201 N N . PHE A 1 148 ? -13.276 -3.833 5.784 1.00 90.88 148 PHE A N 1
ATOM 1202 C CA . PHE A 1 148 ? -12.058 -3.654 6.565 1.00 90.88 148 PHE A CA 1
ATOM 1203 C C . PHE A 1 148 ? -12.383 -3.088 7.937 1.00 90.88 148 PHE A C 1
ATOM 1205 O O . PHE A 1 148 ? -13.258 -2.232 8.087 1.00 90.88 148 PHE A O 1
ATOM 1212 N N . GLN A 1 149 ? -11.660 -3.564 8.946 1.00 87.62 149 GLN A N 1
ATOM 1213 C CA . GLN A 1 149 ? -11.728 -2.963 10.270 1.00 87.62 149 GLN A CA 1
ATOM 1214 C C . GLN A 1 149 ? -10.959 -1.649 10.242 1.00 87.62 149 GLN A C 1
ATOM 1216 O O . GLN A 1 149 ? -9.812 -1.622 9.792 1.00 87.62 149 GLN A O 1
ATOM 1221 N N . ILE A 1 150 ? -11.593 -0.579 10.720 1.00 85.69 150 ILE A N 1
ATOM 1222 C CA . ILE A 1 150 ? -10.937 0.712 10.897 1.00 85.69 150 ILE A CA 1
ATOM 1223 C C . ILE A 1 150 ? -11.062 1.216 12.332 1.00 85.69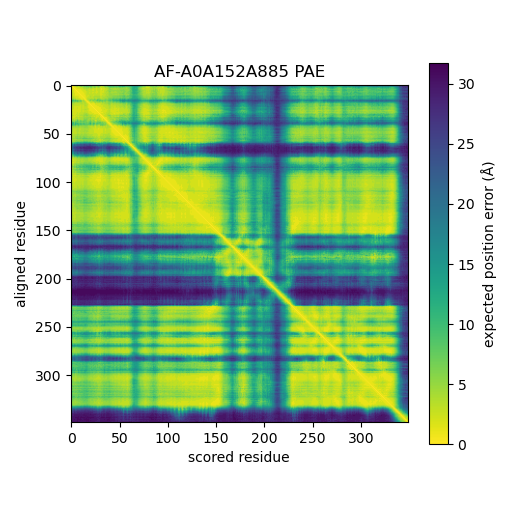 150 ILE A C 1
ATOM 1225 O O . ILE A 1 150 ? -12.025 0.914 13.049 1.00 85.69 150 ILE A O 1
ATOM 1229 N N . ARG A 1 151 ? -10.085 2.030 12.726 1.00 84.88 151 ARG A N 1
ATOM 1230 C CA . ARG A 1 151 ? -10.005 2.701 14.022 1.00 84.88 151 ARG A CA 1
ATOM 1231 C C . ARG A 1 151 ? -9.555 4.152 13.824 1.00 84.88 151 ARG A C 1
ATOM 1233 O O . ARG A 1 151 ? -8.573 4.360 13.114 1.00 84.88 151 ARG A O 1
ATOM 1240 N N . PRO A 1 152 ? -10.214 5.147 14.440 1.00 82.12 152 PRO A N 1
ATOM 1241 C CA . PRO A 1 152 ? -9.754 6.531 14.372 1.00 82.12 152 PRO A CA 1
ATOM 1242 C C . PRO A 1 152 ? -8.395 6.718 15.068 1.00 82.12 152 PRO A C 1
ATOM 1244 O O . PRO A 1 152 ? -8.050 6.003 16.014 1.00 82.12 152 PRO A O 1
ATOM 1247 N N . LEU A 1 153 ? -7.624 7.687 14.580 1.00 85.06 153 LEU A N 1
ATOM 1248 C CA . LEU A 1 153 ? -6.357 8.139 15.150 1.00 85.06 153 LEU A CA 1
ATOM 1249 C C . LEU A 1 153 ? -6.517 9.578 15.653 1.00 85.06 153 LEU A C 1
ATOM 1251 O O . LEU A 1 153 ? -7.169 10.393 15.000 1.00 85.06 153 LEU A O 1
ATOM 1255 N N . HIS A 1 154 ? -5.901 9.904 16.791 1.00 78.88 154 HIS A N 1
ATOM 1256 C CA . HIS A 1 154 ? -6.058 11.207 17.449 1.00 78.88 154 HIS A CA 1
ATOM 1257 C C . HIS A 1 154 ? -4.714 11.890 17.717 1.00 78.88 154 HIS A C 1
ATOM 1259 O O . HIS A 1 154 ? -3.770 11.239 18.152 1.00 78.88 154 HIS A O 1
ATOM 1265 N N . THR A 1 155 ? -4.653 13.210 17.509 1.00 71.50 155 THR A N 1
ATOM 1266 C CA . THR A 1 155 ? -3.454 14.060 17.682 1.00 71.50 155 THR A CA 1
ATOM 1267 C C . THR A 1 155 ? -2.777 13.888 19.038 1.00 71.50 155 THR A C 1
ATOM 1269 O O . THR A 1 155 ? -1.553 13.872 19.143 1.00 71.50 155 THR A O 1
ATOM 1272 N N . GLN A 1 156 ? -3.568 13.748 20.096 1.00 68.12 156 GLN A N 1
ATOM 1273 C CA . GLN A 1 156 ? -3.120 13.533 21.468 1.00 68.12 156 GLN A CA 1
ATOM 1274 C C . GLN A 1 156 ? -4.092 12.587 22.170 1.00 68.12 156 GLN A C 1
ATOM 1276 O O . GLN A 1 156 ? -5.093 12.171 21.581 1.00 68.12 156 GLN A O 1
ATOM 1281 N N . GLN A 1 157 ? -3.798 12.246 23.428 1.00 59.47 157 GLN A N 1
ATOM 1282 C CA . GLN A 1 157 ? -4.791 11.616 24.284 1.00 59.47 157 GLN A CA 1
ATOM 1283 C C . GLN A 1 157 ? -6.021 12.532 24.320 1.00 59.47 157 GLN A C 1
ATOM 1285 O O . GLN A 1 157 ? -5.967 13.654 24.817 1.00 59.47 157 GLN A O 1
ATOM 1290 N N . SER A 1 158 ? -7.086 12.087 23.673 1.00 58.62 158 SER A N 1
ATOM 1291 C CA . SER A 1 158 ? -8.230 12.903 23.326 1.00 58.62 158 SER A CA 1
ATOM 1292 C C . SER A 1 158 ? -8.990 13.297 24.596 1.00 58.62 158 SER A C 1
ATOM 1294 O O . SER A 1 158 ? -9.161 12.471 25.493 1.00 58.62 158 SER A O 1
ATOM 1296 N N . ASP A 1 159 ? -9.504 14.528 24.650 1.00 52.69 159 ASP A N 1
ATOM 1297 C CA . ASP A 1 159 ? -10.456 14.935 25.692 1.00 52.69 159 ASP A CA 1
ATOM 1298 C C . ASP A 1 159 ? -11.818 14.251 25.546 1.00 52.69 159 ASP A C 1
ATOM 1300 O O . ASP A 1 159 ? -12.655 14.361 26.437 1.00 52.69 159 ASP A O 1
ATOM 1304 N N . LEU A 1 160 ? -12.049 13.505 24.458 1.00 59.03 160 LEU A N 1
ATOM 1305 C CA . LEU A 1 160 ? -13.143 12.548 24.415 1.00 59.03 160 LEU A CA 1
ATOM 1306 C C . LEU A 1 160 ? -12.895 11.490 25.484 1.00 59.03 160 LEU A C 1
ATOM 1308 O O . LEU A 1 160 ? -11.871 10.795 25.507 1.00 59.03 160 LEU A O 1
ATOM 1312 N N . VAL A 1 161 ? -13.878 11.395 26.361 1.00 62.12 161 VAL A N 1
ATOM 1313 C CA . VAL A 1 161 ? -13.880 10.508 27.501 1.00 62.12 161 VAL A CA 1
ATOM 1314 C C . VAL A 1 161 ? -14.802 9.346 27.179 1.00 62.12 161 VAL A C 1
ATOM 1316 O O . VAL A 1 161 ? -15.968 9.546 26.845 1.00 62.12 161 VAL A O 1
ATOM 1319 N N . VAL A 1 162 ? -14.280 8.129 27.283 1.00 64.06 162 VAL A N 1
ATOM 1320 C CA . VAL A 1 162 ? -15.136 6.954 27.408 1.00 64.06 162 VAL A CA 1
ATOM 1321 C C . VAL A 1 162 ? -15.565 6.868 28.857 1.00 64.06 162 VAL A C 1
ATOM 1323 O O . VAL A 1 162 ? -14.742 7.023 29.763 1.00 64.06 162 VAL A O 1
ATOM 1326 N N . GLU A 1 163 ? -16.848 6.626 29.072 1.00 69.06 163 GLU A N 1
ATOM 1327 C CA . GLU A 1 163 ? -17.421 6.539 30.405 1.00 69.06 163 GLU A CA 1
ATOM 1328 C C . GLU A 1 163 ? -17.907 5.118 30.640 1.00 69.06 163 GLU A C 1
ATOM 1330 O O . GLU A 1 163 ? -18.474 4.493 29.747 1.00 69.06 163 GLU A O 1
ATOM 1335 N N . ILE A 1 164 ? -17.687 4.596 31.840 1.00 71.81 164 ILE A N 1
ATOM 1336 C CA . ILE A 1 164 ? -18.334 3.370 32.289 1.00 71.81 164 ILE A CA 1
ATOM 1337 C C . ILE A 1 164 ? -19.245 3.713 33.452 1.00 71.81 164 ILE A C 1
ATOM 1339 O O . ILE A 1 164 ? -18.787 4.255 34.459 1.00 71.81 164 ILE A O 1
ATOM 1343 N N . ILE A 1 165 ? -20.515 3.354 33.306 1.00 71.56 165 ILE A N 1
ATOM 1344 C CA . ILE A 1 165 ? -21.500 3.343 34.379 1.00 71.56 165 ILE A CA 1
ATOM 1345 C C . ILE A 1 165 ? -21.447 1.958 35.020 1.00 71.56 165 ILE A C 1
ATOM 1347 O O . ILE A 1 165 ? -21.659 0.946 34.347 1.00 71.56 165 ILE A O 1
ATOM 1351 N N . ILE A 1 166 ? -21.105 1.942 36.304 1.00 68.75 166 ILE A N 1
ATOM 1352 C CA . ILE A 1 166 ? -20.963 0.739 37.132 1.00 68.75 166 ILE A CA 1
ATOM 1353 C C . ILE A 1 166 ? -22.300 0.407 37.808 1.00 68.75 166 ILE A C 1
ATOM 1355 O O . ILE A 1 166 ? -22.680 -0.752 37.866 1.00 68.75 166 ILE A O 1
ATOM 1359 N N . ASP A 1 167 ? -23.007 1.454 38.243 1.00 65.06 167 ASP A N 1
ATOM 1360 C CA . ASP A 1 167 ? -24.382 1.495 38.749 1.00 65.06 167 ASP A CA 1
ATOM 1361 C C . ASP A 1 167 ? -24.933 2.909 38.455 1.00 65.06 167 ASP A C 1
ATOM 1363 O O . ASP A 1 167 ? -24.144 3.807 38.152 1.00 65.06 167 ASP A O 1
ATOM 1367 N N . ASN A 1 168 ? -26.243 3.171 38.593 1.00 59.50 168 ASN A N 1
ATOM 1368 C CA . ASN A 1 168 ? -26.874 4.485 38.301 1.00 59.50 168 ASN A CA 1
ATOM 1369 C C . ASN A 1 168 ? -26.226 5.722 38.983 1.00 59.50 168 ASN A C 1
ATOM 1371 O O . ASN A 1 168 ? -26.608 6.846 38.670 1.00 59.50 168 ASN A O 1
ATOM 1375 N N . ASN A 1 169 ? -25.255 5.535 39.886 1.00 58.12 169 ASN A N 1
ATOM 1376 C CA . ASN A 1 169 ? -24.577 6.586 40.647 1.00 58.12 169 ASN A CA 1
ATOM 1377 C C . ASN A 1 169 ? -23.041 6.622 40.492 1.00 58.12 169 ASN A C 1
ATOM 1379 O O . ASN A 1 169 ? -22.409 7.521 41.046 1.00 58.12 169 ASN A O 1
ATOM 1383 N N . SER A 1 170 ? -22.410 5.674 39.790 1.00 65.69 170 SER A N 1
ATOM 1384 C CA . SER A 1 170 ? -20.944 5.541 39.743 1.00 65.69 170 SER A CA 1
ATOM 1385 C C . SER A 1 170 ? -20.425 5.526 38.306 1.00 65.69 170 SER A C 1
ATOM 1387 O O . SER A 1 170 ? -20.763 4.662 37.498 1.00 65.69 170 SER A O 1
ATOM 1389 N N . LYS A 1 171 ? -19.577 6.515 38.002 1.00 75.12 171 LYS A N 1
ATOM 1390 C CA . LYS A 1 171 ? -19.023 6.779 36.674 1.00 75.12 171 LYS A CA 1
ATOM 1391 C C . LYS A 1 171 ? -17.500 6.769 36.726 1.00 75.12 171 LYS A C 1
ATOM 1393 O O . LYS A 1 171 ? -16.900 7.563 37.448 1.00 75.12 171 LYS A O 1
ATOM 1398 N N . LEU A 1 172 ? -16.883 5.905 35.928 1.00 72.69 172 LEU A N 1
ATOM 1399 C CA . LEU A 1 172 ? -15.456 5.976 35.624 1.00 72.69 172 LEU A CA 1
ATOM 1400 C C . LEU A 1 172 ? -15.256 6.602 34.254 1.00 72.69 172 LEU A C 1
ATOM 1402 O O . LEU A 1 172 ? -16.055 6.392 33.346 1.00 72.69 172 LEU A O 1
ATOM 1406 N N . THR A 1 173 ? -14.160 7.330 34.096 1.00 72.06 173 THR A N 1
ATOM 1407 C CA . THR A 1 173 ? -13.801 8.011 32.857 1.00 72.06 173 THR A CA 1
ATOM 1408 C C . THR A 1 173 ? -12.401 7.605 32.414 1.00 72.06 173 THR A C 1
ATOM 1410 O O . THR A 1 173 ? -11.492 7.470 33.231 1.00 72.06 173 THR A O 1
ATOM 1413 N N . SER A 1 174 ? -12.217 7.394 31.112 1.00 71.06 174 SER A N 1
ATOM 1414 C CA . SER A 1 174 ? -10.912 7.115 30.513 1.00 71.06 174 SER A CA 1
ATOM 1415 C C . SER A 1 174 ? -10.751 7.927 29.238 1.00 71.06 174 SER A C 1
ATOM 1417 O O . SER A 1 174 ? -11.645 7.950 28.390 1.00 71.06 174 SER A O 1
ATOM 1419 N N . LYS A 1 175 ? -9.618 8.618 29.106 1.00 73.25 175 LYS A N 1
ATOM 1420 C CA . LYS A 1 175 ? -9.299 9.362 27.887 1.00 73.25 175 LYS A CA 1
ATOM 1421 C C . LYS A 1 175 ? -8.802 8.411 26.798 1.00 73.25 175 LYS A C 1
ATOM 1423 O O . LYS A 1 175 ? -8.038 7.485 27.078 1.00 73.25 175 LYS A O 1
ATOM 1428 N N . ILE A 1 176 ? -9.177 8.685 25.553 1.00 70.38 176 ILE A N 1
ATOM 1429 C CA . ILE A 1 176 ? -8.769 7.887 24.388 1.00 70.38 176 ILE A CA 1
ATOM 1430 C C . ILE A 1 176 ? -7.316 8.214 24.015 1.00 70.38 176 ILE A C 1
ATOM 1432 O O . ILE A 1 176 ? -6.985 9.368 23.787 1.00 70.38 176 ILE A O 1
ATOM 1436 N N . ALA A 1 177 ? -6.435 7.222 23.934 1.00 71.56 177 ALA A N 1
ATOM 1437 C CA . ALA A 1 177 ? -5.052 7.367 23.485 1.00 71.56 177 ALA A CA 1
ATOM 1438 C C . ALA A 1 177 ? -4.949 7.707 21.983 1.00 71.56 177 ALA A C 1
ATOM 1440 O O . ALA A 1 177 ? -5.905 7.570 21.222 1.00 71.56 177 ALA A O 1
ATOM 1441 N N . GLN A 1 178 ? -3.760 8.107 21.521 1.00 76.19 178 GLN A N 1
ATOM 1442 C CA . GLN A 1 178 ? -3.522 8.463 20.110 1.00 76.19 178 GLN A CA 1
ATOM 1443 C C . GLN A 1 178 ? -3.832 7.316 19.137 1.00 76.19 178 GLN A C 1
ATOM 1445 O O . GLN A 1 178 ? -4.285 7.541 18.014 1.00 76.19 178 GLN A O 1
ATOM 1450 N N . ASN A 1 179 ? -3.638 6.074 19.587 1.00 71.19 179 ASN A N 1
ATOM 1451 C CA . ASN A 1 179 ? -4.028 4.867 18.868 1.00 71.19 179 ASN A CA 1
ATOM 1452 C C . ASN A 1 179 ? -5.520 4.516 19.064 1.00 71.19 179 ASN A C 1
ATOM 1454 O O . ASN A 1 179 ? -5.877 3.346 18.977 1.00 71.19 179 ASN A O 1
ATOM 1458 N N . GLY A 1 180 ? -6.399 5.462 19.397 1.00 69.56 180 GLY A N 1
ATOM 1459 C CA . GLY A 1 180 ? -7.843 5.226 19.524 1.00 69.56 180 GLY A CA 1
ATOM 1460 C C . GLY A 1 180 ? -8.258 4.236 20.624 1.00 69.56 180 GLY A C 1
ATOM 1461 O O . GLY A 1 180 ? -9.429 3.871 20.700 1.00 69.56 180 GLY A O 1
ATOM 1462 N N . SER A 1 181 ? -7.325 3.761 21.456 1.00 68.94 181 SER A N 1
ATOM 1463 C CA . SER A 1 181 ? -7.608 2.825 22.548 1.00 68.94 181 SER A CA 1
ATOM 1464 C C . SER A 1 181 ? -7.894 3.554 23.858 1.00 68.94 181 SER A C 1
ATOM 1466 O O . SER A 1 181 ? -7.502 4.700 24.037 1.00 68.94 181 SER A O 1
ATOM 1468 N N . PHE A 1 182 ? -8.574 2.898 24.789 1.00 67.06 182 PHE A N 1
ATOM 1469 C CA . PHE A 1 182 ? -8.795 3.391 26.146 1.00 67.06 182 PHE A CA 1
ATOM 1470 C C . PHE A 1 182 ? -8.706 2.206 27.107 1.00 67.06 182 PHE A C 1
ATOM 1472 O O . PHE A 1 182 ? -8.732 1.041 26.700 1.00 67.06 182 PHE A O 1
ATOM 1479 N N . GLN A 1 183 ? -8.540 2.491 28.392 1.00 65.75 183 GLN A N 1
ATOM 1480 C CA . GLN A 1 183 ? -8.352 1.449 29.392 1.00 65.75 183 GLN A CA 1
ATOM 1481 C C . GLN A 1 183 ? -9.024 1.849 30.697 1.00 65.75 183 GLN A C 1
ATOM 1483 O O . GLN A 1 183 ? -8.892 2.985 31.154 1.00 65.75 183 GLN A O 1
ATOM 1488 N N . PHE A 1 184 ? -9.715 0.888 31.300 1.00 67.00 184 PHE A N 1
ATOM 1489 C CA . PHE A 1 184 ? -10.233 0.984 32.655 1.00 67.00 184 PHE A CA 1
ATOM 1490 C C . PHE A 1 184 ? -9.527 -0.066 33.499 1.00 67.00 184 PHE A C 1
ATOM 1492 O O . PHE A 1 184 ? -9.447 -1.233 33.119 1.00 67.00 184 PHE A O 1
ATOM 1499 N N . ASN A 1 185 ? -8.980 0.367 34.627 1.00 66.88 185 ASN A N 1
ATOM 1500 C CA . ASN A 1 185 ? -8.258 -0.497 35.549 1.00 66.88 185 ASN A CA 1
ATOM 1501 C C . ASN A 1 185 ? -9.126 -0.786 36.771 1.00 66.88 185 ASN A C 1
ATOM 1503 O O . ASN A 1 185 ? -9.945 0.044 37.155 1.00 66.88 185 ASN A O 1
ATOM 1507 N N . ASN A 1 186 ? -8.885 -1.932 37.410 1.00 68.56 186 ASN A N 1
ATOM 1508 C CA . ASN A 1 186 ? -9.506 -2.308 38.684 1.00 68.56 186 ASN A CA 1
ATOM 1509 C C . ASN A 1 186 ? -11.041 -2.423 38.634 1.00 68.56 186 ASN A C 1
ATOM 1511 O O . ASN A 1 186 ? -11.714 -2.084 39.603 1.00 68.56 186 ASN A O 1
ATOM 1515 N N . LEU A 1 187 ? -11.592 -2.913 37.519 1.00 69.88 187 LEU A N 1
ATOM 1516 C CA . LEU A 1 187 ? -13.011 -3.257 37.442 1.00 69.88 187 LEU A CA 1
ATOM 1517 C C . LEU A 1 187 ? -13.308 -4.489 38.312 1.00 69.88 187 LEU A C 1
ATOM 1519 O O . LEU A 1 187 ? -12.549 -5.465 38.312 1.00 69.88 187 LEU A O 1
ATOM 1523 N N . SER A 1 188 ? -14.412 -4.428 39.051 1.00 67.75 188 SER A N 1
ATOM 1524 C CA . SER A 1 188 ? -14.932 -5.528 39.858 1.00 67.75 188 SER A CA 1
ATOM 1525 C C . SER A 1 188 ? -15.367 -6.696 38.979 1.00 67.75 188 SER A C 1
ATOM 1527 O O . SER A 1 188 ? -15.882 -6.536 37.872 1.00 67.75 188 SER A O 1
ATOM 1529 N N . LEU A 1 189 ? -15.180 -7.905 39.497 1.00 59.69 189 LEU A N 1
ATOM 1530 C CA . LEU A 1 189 ? -15.650 -9.111 38.832 1.00 59.69 189 LEU A CA 1
ATOM 1531 C C . LEU A 1 189 ? -17.156 -9.292 38.972 1.00 59.69 189 LEU A C 1
ATOM 1533 O O . LEU A 1 189 ? -17.724 -8.957 40.005 1.00 59.69 189 LEU A O 1
ATOM 1537 N N . ASN A 1 190 ? -17.762 -9.912 37.955 1.00 62.50 190 ASN A N 1
ATOM 1538 C CA . ASN A 1 190 ? -19.188 -10.253 37.909 1.00 62.50 190 ASN A CA 1
ATOM 1539 C C . ASN A 1 190 ? -20.130 -9.044 38.044 1.00 62.50 190 ASN A C 1
ATOM 1541 O O . ASN A 1 190 ? -21.269 -9.203 38.476 1.00 62.50 190 ASN A O 1
ATOM 1545 N N . GLN A 1 191 ? -19.658 -7.852 37.679 1.00 64.75 191 GLN A N 1
ATOM 1546 C CA . GLN A 1 191 ? -20.460 -6.638 37.629 1.00 64.75 191 GLN A CA 1
ATOM 1547 C C . GLN A 1 191 ? -20.746 -6.266 36.171 1.00 64.75 191 GLN A C 1
ATOM 1549 O O . GLN A 1 191 ? -19.873 -6.394 35.308 1.00 64.75 191 GLN A O 1
ATOM 1554 N N . GLU A 1 192 ? -21.977 -5.843 35.892 1.00 65.06 192 GLU A N 1
ATOM 1555 C CA . GLU A 1 192 ? -22.343 -5.307 34.584 1.00 65.06 192 GLU A CA 1
ATOM 1556 C C . GLU A 1 192 ? -21.881 -3.856 34.463 1.00 65.06 192 GLU A C 1
ATOM 1558 O O . GLU A 1 192 ? -21.960 -3.074 35.404 1.00 65.06 192 GLU A O 1
ATOM 1563 N N . TYR A 1 193 ? -21.385 -3.503 33.281 1.00 68.38 193 TYR A N 1
ATOM 1564 C CA . TYR A 1 193 ? -20.839 -2.185 32.994 1.00 68.38 193 TYR A CA 1
ATOM 1565 C C . TYR A 1 193 ? -21.487 -1.646 31.726 1.00 68.38 193 TYR A C 1
ATOM 1567 O O . TYR A 1 193 ? -21.407 -2.277 30.670 1.00 68.38 193 TYR A O 1
ATOM 1575 N N . THR A 1 194 ? -22.086 -0.458 31.805 1.00 63.66 194 THR A N 1
ATOM 1576 C CA . THR A 1 194 ? -22.570 0.247 30.612 1.00 63.66 194 THR A CA 1
ATOM 1577 C C . THR A 1 194 ? -21.490 1.201 30.128 1.00 63.66 194 THR A C 1
ATOM 1579 O O . THR A 1 194 ? -21.137 2.150 30.823 1.00 63.66 194 THR A O 1
ATOM 1582 N N . VAL A 1 195 ? -20.957 0.953 28.933 1.00 67.38 195 VAL A N 1
ATOM 1583 C CA . VAL A 1 195 ? -19.939 1.810 28.316 1.00 67.38 195 VAL A CA 1
ATOM 1584 C C . VAL A 1 195 ? -20.632 2.891 27.486 1.00 67.38 195 VAL A C 1
ATOM 1586 O O . VAL A 1 195 ? -21.278 2.580 26.485 1.00 67.38 195 VAL A O 1
ATOM 1589 N N . ILE A 1 196 ? -20.476 4.157 27.871 1.00 61.56 196 ILE A N 1
ATOM 1590 C CA . ILE A 1 196 ? -20.893 5.307 27.067 1.00 61.56 196 ILE A CA 1
ATOM 1591 C C . ILE A 1 196 ? -19.714 5.749 26.214 1.00 61.56 196 ILE A C 1
ATOM 1593 O O . ILE A 1 196 ? -18.640 6.093 26.715 1.00 61.56 196 ILE A O 1
ATOM 1597 N N . LEU A 1 197 ? -19.943 5.757 24.906 1.00 61.06 197 LEU A N 1
ATOM 1598 C CA . LEU A 1 197 ? -18.991 6.256 23.931 1.00 61.06 197 LEU A CA 1
ATOM 1599 C C . LEU A 1 197 ? -19.342 7.695 23.530 1.00 61.06 197 LEU A C 1
ATOM 1601 O O . LEU A 1 197 ? -20.525 8.008 23.375 1.00 61.06 197 LEU A O 1
ATOM 1605 N N . PRO A 1 198 ? -18.337 8.553 23.300 1.00 54.91 198 PRO A N 1
ATOM 1606 C CA . PRO A 1 198 ? -18.556 9.852 22.685 1.00 54.91 198 PRO A CA 1
ATOM 1607 C C . PRO A 1 198 ? -19.156 9.640 21.285 1.00 54.91 198 PRO A C 1
ATOM 1609 O O . PRO A 1 198 ? -18.659 8.843 20.491 1.00 54.91 198 PRO A O 1
ATOM 1612 N N . SER A 1 199 ? -20.292 10.278 21.018 1.00 42.88 199 SER A N 1
ATOM 1613 C CA . SER A 1 199 ? -21.180 9.961 19.895 1.00 42.88 199 SER A CA 1
ATOM 1614 C C . SER A 1 199 ? -20.607 10.239 18.493 1.00 42.88 199 SER A C 1
ATOM 1616 O O . SER A 1 199 ? -19.782 11.127 18.302 1.00 42.88 199 SER A O 1
ATOM 1618 N N . HIS A 1 200 ? -21.203 9.521 17.526 1.00 37.50 200 HIS A N 1
ATOM 1619 C CA . HIS A 1 200 ? -20.995 9.436 16.069 1.00 37.50 200 HIS A CA 1
ATOM 1620 C C . HIS A 1 200 ? -19.879 8.481 15.591 1.00 37.50 200 HIS A C 1
ATOM 1622 O O . HIS A 1 200 ? -18.689 8.753 15.689 1.00 37.50 200 HIS A O 1
ATOM 1628 N N . ASN A 1 201 ? -20.319 7.371 14.977 1.00 37.31 201 ASN A N 1
ATOM 1629 C CA . ASN A 1 201 ? -19.532 6.391 14.209 1.00 37.31 201 ASN A CA 1
ATOM 1630 C C . ASN A 1 201 ? -18.657 5.406 15.008 1.00 37.31 201 ASN A C 1
ATOM 1632 O O . ASN A 1 201 ? -17.520 5.118 14.624 1.00 37.31 201 ASN A O 1
ATOM 1636 N N . MET A 1 202 ? -19.197 4.824 16.083 1.00 41.62 202 MET A N 1
ATOM 1637 C CA . MET A 1 202 ? -18.544 3.719 16.794 1.00 41.62 202 MET A CA 1
ATOM 1638 C C . MET A 1 202 ? -19.460 2.497 16.899 1.00 41.62 202 MET A C 1
ATOM 1640 O O . MET A 1 202 ? -20.489 2.534 17.564 1.00 41.62 202 MET A O 1
ATOM 1644 N N . THR A 1 203 ? -19.070 1.400 16.251 1.00 36.56 203 THR A N 1
ATOM 1645 C CA . THR A 1 203 ? -19.627 0.053 16.463 1.00 36.56 203 THR A CA 1
ATOM 1646 C C . THR A 1 203 ? -18.668 -0.739 17.341 1.00 36.56 203 THR A C 1
ATOM 1648 O O . THR A 1 203 ? -17.476 -0.745 17.052 1.00 36.56 203 THR A O 1
ATOM 1651 N N . THR A 1 204 ? -19.158 -1.402 18.391 1.00 39.94 204 THR A N 1
ATOM 1652 C CA . THR A 1 204 ? -18.334 -2.110 19.386 1.00 39.94 204 THR A CA 1
ATOM 1653 C C . THR A 1 204 ? -18.264 -3.619 19.140 1.00 39.94 204 THR A C 1
ATOM 1655 O O . THR A 1 204 ? -19.274 -4.290 18.932 1.00 39.94 204 THR A O 1
ATOM 1658 N N . LYS A 1 205 ? -17.056 -4.187 19.243 1.00 37.56 205 LYS A N 1
ATOM 1659 C CA . LYS A 1 205 ? -16.838 -5.585 19.650 1.00 37.56 205 LYS A CA 1
ATOM 1660 C C . LYS A 1 205 ? -15.897 -5.609 20.851 1.00 37.56 205 LYS A C 1
ATOM 1662 O O . LYS A 1 205 ? -14.792 -5.085 20.778 1.00 37.56 205 LYS A O 1
ATOM 1667 N N . ILE A 1 206 ? -16.344 -6.220 21.945 1.00 40.69 206 ILE A N 1
ATOM 1668 C CA . ILE A 1 206 ? -15.586 -6.344 23.195 1.00 40.69 206 ILE A CA 1
ATOM 1669 C C . ILE A 1 206 ? -14.783 -7.652 23.139 1.00 40.69 206 ILE A C 1
ATOM 1671 O O . ILE A 1 206 ? -15.360 -8.716 22.920 1.00 40.69 206 ILE A O 1
ATOM 1675 N N . GLN A 1 207 ? -13.464 -7.590 23.333 1.00 39.91 207 GLN A N 1
ATOM 1676 C CA . GLN A 1 207 ? -12.619 -8.767 23.568 1.00 39.91 207 GLN A CA 1
ATOM 1677 C C . GLN A 1 207 ? -11.971 -8.662 24.948 1.00 39.91 207 GLN A C 1
ATOM 1679 O O . GLN A 1 207 ? -11.347 -7.652 25.270 1.00 39.91 207 GLN A O 1
ATOM 1684 N N . SER A 1 208 ? -12.104 -9.716 25.751 1.00 39.19 208 SER A N 1
ATOM 1685 C CA . SER A 1 208 ? -11.381 -9.899 27.007 1.00 39.19 208 SER A CA 1
ATOM 1686 C C . SER A 1 208 ? -10.217 -10.868 26.786 1.00 39.19 208 SER A C 1
ATOM 1688 O O . SER A 1 208 ? -10.388 -11.949 26.226 1.00 39.19 208 SER A O 1
ATOM 1690 N N . THR A 1 209 ? -9.014 -10.493 27.217 1.00 37.09 209 THR A N 1
ATOM 1691 C CA . THR A 1 209 ? -7.860 -11.402 27.277 1.00 37.09 209 THR A CA 1
ATOM 1692 C C . THR A 1 209 ? -7.619 -11.814 28.728 1.00 37.09 209 THR A C 1
ATOM 1694 O O . THR A 1 209 ? -7.291 -10.943 29.534 1.00 37.09 209 THR A O 1
ATOM 1697 N N . PRO A 1 210 ? -7.754 -13.101 29.093 1.00 34.09 210 PRO A N 1
ATOM 1698 C CA . PRO A 1 210 ? -7.353 -13.580 30.410 1.00 34.09 210 PRO A CA 1
ATOM 1699 C C . PRO A 1 210 ? -5.823 -13.688 30.488 1.00 34.09 210 PRO A C 1
ATOM 1701 O O . PRO A 1 210 ? -5.203 -14.382 29.683 1.00 34.09 210 PRO A O 1
ATOM 1704 N N . THR A 1 211 ? -5.195 -13.032 31.463 1.00 32.38 211 THR A N 1
ATOM 1705 C CA . THR A 1 211 ? -3.765 -13.217 31.759 1.00 32.38 211 THR A CA 1
ATOM 1706 C C . THR A 1 211 ? -3.562 -14.291 32.831 1.00 32.38 211 THR A C 1
ATOM 1708 O O . THR A 1 211 ? -3.945 -14.098 33.978 1.00 32.38 211 THR A O 1
ATOM 1711 N N . SER A 1 212 ? -2.976 -15.413 32.395 1.00 33.53 212 SER A N 1
ATOM 1712 C CA . SER A 1 212 ? -2.293 -16.523 33.093 1.00 33.53 212 SER A CA 1
ATOM 1713 C C . SER A 1 212 ? -2.729 -17.000 34.495 1.00 33.53 212 SER A C 1
ATOM 1715 O O . SER A 1 212 ? -2.810 -16.270 35.478 1.00 33.53 212 SER A O 1
ATOM 1717 N N . SER A 1 213 ? -2.839 -18.326 34.560 1.00 39.94 213 SER A N 1
ATOM 1718 C CA . SER A 1 213 ? -3.155 -19.243 35.655 1.00 39.94 213 SER A CA 1
ATOM 1719 C C . SER A 1 213 ? -2.247 -19.174 36.896 1.00 39.94 213 SER A C 1
ATOM 1721 O O . SER A 1 213 ? -1.059 -19.475 36.806 1.00 39.94 213 SER A O 1
ATOM 1723 N N . SER A 1 214 ? -2.841 -18.888 38.062 1.00 28.22 214 SER A N 1
ATOM 1724 C CA . SER A 1 214 ? -2.613 -19.590 39.356 1.00 28.22 214 SER A CA 1
ATOM 1725 C C . SER A 1 214 ? -3.158 -18.840 40.584 1.00 28.22 214 SER A C 1
ATOM 1727 O O . SER A 1 214 ? -3.120 -19.372 41.689 1.00 28.22 214 SER A O 1
ATOM 1729 N N . SER A 1 215 ? -3.776 -17.666 40.428 1.00 23.95 215 SER A N 1
ATOM 1730 C CA . SER A 1 215 ? -4.586 -17.062 41.494 1.00 23.95 215 SER A CA 1
ATOM 1731 C C . SER A 1 215 ? -6.034 -16.919 41.033 1.00 23.95 215 SER A C 1
ATOM 1733 O O . SER A 1 215 ? -6.283 -16.576 39.879 1.00 23.95 215 SER A O 1
ATOM 1735 N N . ARG A 1 216 ? -7.008 -17.189 41.917 1.00 25.72 216 ARG A N 1
ATOM 1736 C CA . ARG A 1 216 ? -8.438 -16.888 41.701 1.00 25.72 216 ARG A CA 1
ATOM 1737 C C . ARG A 1 216 ? -8.675 -15.372 41.749 1.00 25.72 216 ARG A C 1
ATOM 1739 O O . ARG A 1 216 ? -9.431 -14.866 42.569 1.00 25.72 216 ARG A O 1
ATOM 1746 N N . LYS A 1 217 ? -7.974 -14.647 40.888 1.00 24.59 217 LYS A N 1
ATOM 1747 C CA . LYS A 1 217 ? -8.206 -13.260 40.530 1.00 24.59 217 LYS A CA 1
ATOM 1748 C C . LYS A 1 217 ? -8.394 -13.288 39.025 1.00 24.59 217 LYS A C 1
ATOM 1750 O O . LYS A 1 217 ? -7.426 -13.327 38.276 1.00 24.59 217 LYS A O 1
ATOM 1755 N N . PHE A 1 218 ? -9.641 -13.302 38.576 1.00 25.97 218 PHE A N 1
ATOM 1756 C CA . PHE A 1 218 ? -9.909 -12.829 37.229 1.00 25.97 218 PHE A CA 1
ATOM 1757 C C . PHE A 1 218 ? -9.664 -11.323 37.283 1.00 25.97 218 PHE A C 1
ATOM 1759 O O . PHE A 1 218 ? -10.491 -10.534 37.718 1.00 25.97 218 PHE A O 1
ATOM 1766 N N . GLN A 1 219 ? -8.453 -10.904 36.963 1.00 26.92 219 GLN A N 1
ATOM 1767 C CA . GLN A 1 219 ? -8.225 -9.501 36.713 1.00 26.92 219 GLN A CA 1
ATOM 1768 C C . GLN A 1 219 ? -8.900 -9.244 35.365 1.00 26.92 219 GLN A C 1
ATOM 1770 O O . GLN A 1 219 ? -8.423 -9.718 34.335 1.00 26.92 219 GLN A O 1
ATOM 1775 N N . VAL A 1 220 ? -10.031 -8.532 35.343 1.00 32.09 220 VAL A N 1
ATOM 1776 C CA . VAL A 1 220 ? -10.456 -7.861 34.108 1.00 32.09 220 VAL A CA 1
ATOM 1777 C C . VAL A 1 220 ? -9.534 -6.651 33.942 1.00 32.09 220 VAL A C 1
ATOM 1779 O O . VAL A 1 220 ? -9.939 -5.499 34.019 1.00 32.09 220 VAL A O 1
ATOM 1782 N N . THR A 1 221 ? -8.238 -6.908 33.755 1.00 31.16 221 THR A N 1
ATOM 1783 C CA . THR A 1 221 ? -7.299 -5.990 33.111 1.00 31.16 221 THR A CA 1
ATOM 1784 C C . THR A 1 221 ? -7.571 -6.095 31.618 1.00 31.16 221 THR A C 1
ATOM 1786 O O . THR A 1 221 ? -6.823 -6.683 30.842 1.00 31.16 221 THR A O 1
ATOM 1789 N N . GLY A 1 222 ? -8.739 -5.598 31.222 1.00 31.17 222 GLY A N 1
ATOM 1790 C CA . GLY A 1 222 ? -9.128 -5.506 29.830 1.00 31.17 222 GLY A CA 1
ATOM 1791 C C . GLY A 1 222 ? -8.684 -4.159 29.291 1.00 31.17 222 GLY A C 1
ATOM 1792 O O . GLY A 1 222 ? -9.204 -3.125 29.702 1.00 31.17 222 GLY A O 1
ATOM 1793 N N . ASN A 1 223 ? -7.770 -4.155 28.324 1.00 32.56 223 ASN A N 1
ATOM 1794 C CA . ASN A 1 223 ? -7.751 -3.054 27.371 1.00 32.56 223 ASN A CA 1
ATOM 1795 C C . ASN A 1 223 ? -9.091 -3.107 26.626 1.00 32.56 223 ASN A C 1
ATOM 1797 O O . ASN A 1 223 ? -9.251 -3.924 25.720 1.00 32.56 223 ASN A O 1
ATOM 1801 N N . ILE A 1 224 ? -10.068 -2.285 27.015 1.00 36.53 224 ILE A N 1
ATOM 1802 C CA . ILE A 1 224 ? -11.286 -2.126 26.222 1.00 36.53 224 ILE A CA 1
ATOM 1803 C C . ILE A 1 224 ? -10.886 -1.271 25.022 1.00 36.53 224 ILE A C 1
ATOM 1805 O O . ILE A 1 224 ? -10.817 -0.051 25.083 1.00 36.53 224 ILE A O 1
ATOM 1809 N N . ARG A 1 225 ? -10.522 -1.932 23.927 1.00 39.94 225 ARG A N 1
ATOM 1810 C CA . ARG A 1 225 ? -10.112 -1.255 22.698 1.00 39.94 225 ARG A CA 1
ATOM 1811 C C . ARG A 1 225 ? -11.331 -1.050 21.817 1.00 39.94 225 ARG A C 1
ATOM 1813 O O . ARG A 1 225 ? -12.066 -1.991 21.530 1.00 39.94 225 ARG A O 1
ATOM 1820 N N . LEU A 1 226 ? -11.523 0.184 21.369 1.00 38.78 226 LEU A N 1
ATOM 1821 C CA . LEU A 1 226 ? -12.489 0.531 20.335 1.00 38.78 226 LEU A CA 1
ATOM 1822 C C . LEU A 1 226 ? -12.067 -0.158 19.019 1.00 38.78 226 LEU A C 1
ATOM 1824 O O . LEU A 1 226 ? -11.159 0.286 18.320 1.00 38.78 226 LEU A O 1
ATOM 1828 N N . PHE A 1 227 ? -12.738 -1.255 18.682 1.00 40.84 227 PHE A N 1
ATOM 1829 C CA . PHE A 1 227 ? -12.911 -1.751 17.313 1.00 40.84 227 PHE A CA 1
ATOM 1830 C C . PHE A 1 227 ? -14.420 -1.729 17.055 1.00 40.84 227 PHE A C 1
ATOM 1832 O O . PHE A 1 227 ? -15.168 -2.120 17.949 1.00 40.84 227 PHE A O 1
ATOM 1839 N N . SER A 1 228 ? -14.967 -1.358 15.903 1.00 52.25 228 SER A N 1
ATOM 1840 C CA . SER A 1 228 ? -14.440 -0.915 14.613 1.00 52.25 228 SER A CA 1
ATOM 1841 C C . SER A 1 228 ? -15.620 -0.271 13.882 1.00 52.25 228 SER A C 1
ATOM 1843 O O . SER A 1 228 ? -16.666 -0.917 13.754 1.00 52.25 228 SER A O 1
ATOM 1845 N N . SER A 1 229 ? -15.467 0.931 13.334 1.00 66.56 229 SER A N 1
ATOM 1846 C CA . SER A 1 229 ? -16.250 1.237 12.133 1.00 66.56 229 SER A CA 1
ATOM 1847 C C . SER A 1 229 ? -15.789 0.278 11.028 1.00 66.56 229 SER A C 1
ATOM 1849 O O . SER A 1 229 ? -14.646 -0.187 11.043 1.00 66.56 229 SER A O 1
ATOM 1851 N N . ILE A 1 230 ? -16.682 -0.100 10.119 1.00 80.94 230 ILE A N 1
ATOM 1852 C CA . ILE A 1 230 ? -16.321 -0.945 8.978 1.00 80.94 230 ILE A CA 1
ATOM 1853 C C . ILE A 1 230 ? -16.163 -0.033 7.770 1.00 80.94 230 ILE A C 1
ATOM 1855 O O . ILE A 1 230 ? -17.091 0.691 7.414 1.00 80.94 230 ILE A O 1
ATOM 1859 N N . PHE A 1 231 ? -14.992 -0.074 7.139 1.00 87.75 231 PHE A N 1
ATOM 1860 C CA . PHE A 1 231 ? -14.817 0.503 5.815 1.00 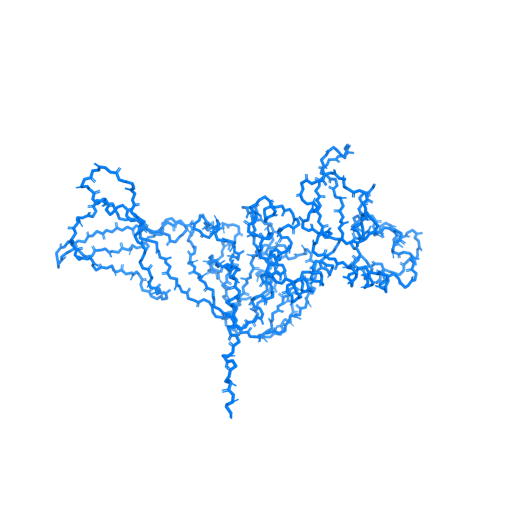87.75 231 PHE A CA 1
ATOM 1861 C C . PHE A 1 231 ? -15.245 -0.532 4.775 1.00 87.75 231 PHE A C 1
ATOM 1863 O O . PHE A 1 231 ? -14.700 -1.635 4.745 1.00 87.75 231 PHE A O 1
ATOM 1870 N N . TYR A 1 232 ? -16.222 -0.188 3.941 1.00 89.19 232 TYR A N 1
ATOM 1871 C CA . TYR A 1 232 ? -16.665 -1.033 2.836 1.00 89.19 232 TYR A CA 1
ATOM 1872 C C . TYR A 1 232 ? -16.081 -0.499 1.535 1.00 89.19 232 TYR A C 1
ATOM 1874 O O . TYR A 1 232 ? -16.409 0.613 1.115 1.00 89.19 232 TYR A O 1
ATOM 1882 N N . SER A 1 233 ? -15.236 -1.294 0.887 1.00 91.00 233 SER A N 1
ATOM 1883 C CA . SER A 1 233 ? -14.792 -0.996 -0.468 1.00 91.00 233 SER A CA 1
ATOM 1884 C C . SER A 1 233 ? -15.822 -1.475 -1.486 1.00 91.00 233 SER A C 1
ATOM 1886 O O . SER A 1 233 ? -16.641 -2.363 -1.234 1.00 91.00 233 SER A O 1
ATOM 1888 N N . LYS A 1 234 ? -15.774 -0.867 -2.667 1.00 90.38 234 LYS A N 1
ATOM 1889 C CA . LYS A 1 234 ? -16.576 -1.255 -3.825 1.00 90.38 234 LYS A CA 1
ATOM 1890 C C . LYS A 1 234 ? -15.650 -1.733 -4.923 1.00 90.38 234 LYS A C 1
ATOM 1892 O O . LYS A 1 234 ? -14.502 -1.302 -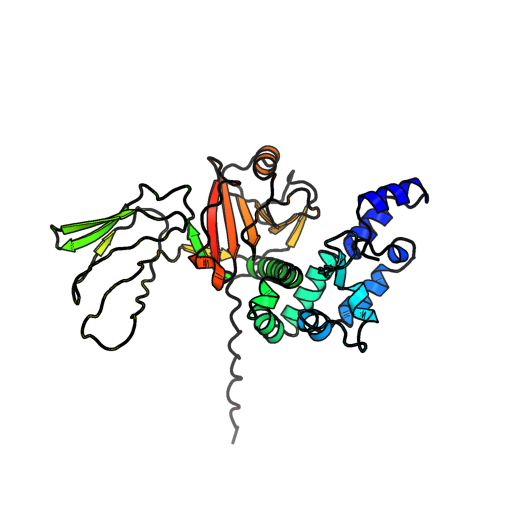5.000 1.00 90.38 234 LYS A O 1
ATOM 1897 N N . LYS A 1 235 ? -16.187 -2.560 -5.816 1.00 93.44 235 LYS A N 1
ATOM 1898 C CA . LYS A 1 235 ? -15.454 -2.930 -7.018 1.00 93.44 235 LYS A CA 1
ATOM 1899 C C . LYS A 1 235 ? -15.155 -1.690 -7.866 1.00 93.44 235 LYS A C 1
ATOM 1901 O O . LYS A 1 235 ? -16.082 -0.977 -8.247 1.00 93.44 235 LYS A O 1
ATOM 1906 N N . MET A 1 236 ? -13.880 -1.435 -8.147 1.00 92.50 236 MET A N 1
ATOM 1907 C CA . MET A 1 236 ? -13.408 -0.243 -8.853 1.00 92.50 236 MET A CA 1
ATOM 1908 C C . MET A 1 236 ? -12.267 -0.583 -9.811 1.00 92.50 236 MET A C 1
ATOM 1910 O O . MET A 1 236 ? -11.474 -1.492 -9.575 1.00 92.50 236 MET A O 1
ATOM 1914 N N . ASN A 1 237 ? -12.163 0.186 -10.894 1.00 88.69 237 ASN A N 1
ATOM 1915 C CA . ASN A 1 237 ? -11.017 0.103 -11.792 1.00 88.69 237 ASN A CA 1
ATOM 1916 C C . ASN A 1 237 ? -9.854 0.928 -11.236 1.00 88.69 237 ASN A C 1
ATOM 1918 O O . ASN A 1 237 ? -10.045 2.062 -10.790 1.00 88.69 237 ASN A O 1
ATOM 1922 N N . ARG A 1 238 ? -8.645 0.369 -11.332 1.00 90.19 238 ARG A N 1
ATOM 1923 C CA . ARG A 1 238 ? -7.396 1.068 -11.022 1.00 90.19 238 ARG A CA 1
ATOM 1924 C C . ARG A 1 238 ? -7.023 1.974 -12.191 1.00 90.19 238 ARG A C 1
ATOM 1926 O O . ARG A 1 238 ? -6.888 1.494 -13.318 1.00 90.19 238 ARG A O 1
ATOM 1933 N N . LYS A 1 239 ? -6.820 3.261 -11.925 1.00 92.31 239 LYS A N 1
ATOM 1934 C CA . LYS A 1 239 ? -6.199 4.201 -12.863 1.00 92.31 239 LYS A CA 1
ATOM 1935 C C . LYS A 1 239 ? -4.966 4.837 -12.237 1.00 92.31 239 LYS A C 1
ATOM 1937 O O . LYS A 1 239 ? -4.796 4.845 -11.020 1.00 92.31 239 LYS A O 1
ATOM 1942 N N . TYR A 1 240 ? -4.120 5.385 -13.097 1.00 90.12 240 TYR A N 1
ATOM 1943 C CA . TYR A 1 240 ? -2.884 6.026 -12.691 1.00 90.12 240 TYR A CA 1
ATOM 1944 C C . TYR A 1 240 ? -2.869 7.493 -13.080 1.00 90.12 240 TYR A C 1
ATOM 1946 O O . TYR A 1 240 ? -3.294 7.828 -14.187 1.00 90.12 240 TYR A O 1
ATOM 1954 N N . PHE A 1 241 ? -2.327 8.343 -12.214 1.00 88.75 241 PHE A N 1
ATOM 1955 C CA . PHE A 1 241 ? -2.253 9.781 -12.455 1.00 88.75 241 PHE A CA 1
ATOM 1956 C C . PHE A 1 241 ? -0.833 10.324 -12.301 1.00 88.75 241 PHE A C 1
ATOM 1958 O O . PHE A 1 241 ? -0.045 9.838 -11.491 1.00 88.75 241 PHE A O 1
ATOM 1965 N N . ASP A 1 242 ? -0.532 11.352 -13.089 1.00 83.81 242 ASP A N 1
ATOM 1966 C CA . ASP A 1 242 ? 0.710 12.127 -13.002 1.00 83.81 242 ASP A CA 1
ATOM 1967 C C . ASP A 1 242 ? 0.515 13.422 -12.205 1.00 83.81 242 ASP A C 1
ATOM 1969 O O . ASP A 1 242 ? 1.447 13.903 -11.569 1.00 83.81 242 ASP A O 1
ATOM 1973 N N . THR A 1 243 ? -0.711 13.955 -12.207 1.00 85.31 243 THR A N 1
ATOM 1974 C CA . THR A 1 243 ? -1.119 15.172 -11.499 1.00 85.31 243 THR A CA 1
ATOM 1975 C C . THR A 1 243 ? -2.460 14.950 -10.815 1.00 85.31 243 THR A C 1
ATOM 1977 O O . THR A 1 243 ? -3.329 14.291 -11.385 1.00 85.31 243 THR A O 1
ATOM 1980 N N . ILE A 1 244 ? -2.673 15.542 -9.639 1.00 86.00 244 ILE A N 1
ATOM 1981 C CA . ILE A 1 244 ? -3.974 15.471 -8.944 1.00 86.00 244 ILE A CA 1
ATOM 1982 C C . ILE A 1 244 ? -5.055 16.389 -9.536 1.00 86.00 244 ILE A C 1
ATOM 1984 O O . ILE A 1 244 ? -6.213 16.327 -9.124 1.00 86.00 244 ILE A O 1
ATOM 1988 N N . ALA A 1 245 ? -4.705 17.232 -10.511 1.00 81.44 245 ALA A N 1
ATOM 1989 C CA . ALA A 1 245 ? -5.679 18.019 -11.251 1.00 81.44 245 ALA A CA 1
ATOM 1990 C C . ALA A 1 245 ? -6.572 17.095 -12.101 1.00 81.44 245 ALA A C 1
ATOM 1992 O O . ALA A 1 245 ? -6.070 16.256 -12.845 1.00 81.44 245 ALA A O 1
ATOM 1993 N N . ASN A 1 246 ? -7.893 17.288 -12.022 1.00 76.38 246 ASN A N 1
ATOM 1994 C CA . ASN A 1 246 ? -8.903 16.608 -12.849 1.00 76.38 246 ASN A CA 1
ATOM 1995 C C . ASN A 1 246 ? -9.027 15.084 -12.645 1.00 76.38 246 ASN A C 1
ATOM 1997 O O . ASN A 1 246 ? -9.217 14.339 -13.604 1.00 76.38 246 ASN A O 1
ATOM 2001 N N . LEU A 1 247 ? -8.961 14.605 -11.400 1.00 87.69 247 LEU A N 1
ATOM 2002 C CA . LEU A 1 247 ? -9.239 13.196 -11.102 1.00 87.69 247 LEU A CA 1
ATOM 2003 C C . LEU A 1 247 ? -10.741 12.890 -11.168 1.00 87.69 247 LEU A C 1
ATOM 2005 O O . LEU A 1 247 ? -11.538 13.496 -10.443 1.00 87.69 247 LEU A O 1
ATOM 2009 N N . ASP A 1 248 ? -11.103 11.896 -11.986 1.00 88.12 248 ASP A N 1
ATOM 2010 C CA . ASP A 1 248 ? -12.473 11.383 -12.089 1.00 88.12 248 ASP A CA 1
ATOM 2011 C C . ASP A 1 248 ? -13.001 10.960 -10.713 1.00 88.12 248 ASP A C 1
ATOM 2013 O O . ASP A 1 248 ? -12.317 10.270 -9.942 1.00 88.12 248 ASP A O 1
ATOM 2017 N N . LYS A 1 249 ? -14.255 11.324 -10.437 1.00 87.50 249 LYS A N 1
ATOM 2018 C CA . LYS A 1 249 ? -14.954 10.926 -9.215 1.00 87.50 249 LYS A CA 1
ATOM 2019 C C . LYS A 1 249 ? -15.210 9.414 -9.196 1.00 87.50 249 LYS A C 1
ATOM 2021 O O . LYS A 1 249 ? -15.474 8.808 -10.233 1.00 87.50 249 LYS A O 1
ATOM 2026 N N . GLY A 1 250 ? -15.152 8.802 -8.013 1.00 85.00 250 GLY A N 1
ATOM 2027 C CA . GLY A 1 250 ? -15.479 7.383 -7.813 1.00 85.00 250 GLY A CA 1
ATOM 2028 C C . GLY A 1 250 ? -14.502 6.392 -8.462 1.00 85.00 250 GLY A C 1
ATOM 2029 O O . GLY A 1 250 ? -14.829 5.216 -8.603 1.00 85.00 250 GLY A O 1
ATOM 2030 N N . THR A 1 251 ? -13.318 6.856 -8.867 1.00 91.62 251 THR A N 1
ATOM 2031 C CA . THR A 1 251 ? -12.245 6.021 -9.422 1.00 91.62 251 THR A CA 1
ATOM 2032 C C . THR A 1 251 ? -11.122 5.853 -8.400 1.00 91.62 251 THR A C 1
ATOM 2034 O O . THR A 1 251 ? -10.830 6.779 -7.643 1.00 91.62 251 THR A O 1
ATOM 2037 N N . TYR A 1 252 ? -10.490 4.675 -8.388 1.00 95.25 252 TYR A N 1
ATOM 2038 C CA . TYR A 1 252 ? -9.321 4.398 -7.557 1.00 95.25 252 TYR A CA 1
ATOM 2039 C C . TYR A 1 252 ? -8.041 4.800 -8.294 1.00 95.25 252 TYR A C 1
ATOM 2041 O O . TYR A 1 252 ? -7.698 4.229 -9.335 1.00 95.25 252 TYR A O 1
ATOM 2049 N N . TRP A 1 253 ? -7.348 5.794 -7.753 1.00 94.12 253 TRP A N 1
ATOM 2050 C CA . TRP A 1 253 ? -6.215 6.460 -8.378 1.00 94.12 253 TRP A CA 1
ATOM 2051 C C . TRP A 1 253 ? -4.911 6.127 -7.658 1.00 94.12 253 TRP A C 1
ATOM 2053 O O . TRP A 1 253 ? -4.820 6.278 -6.442 1.00 94.12 253 TRP A O 1
ATOM 2063 N N . ILE A 1 254 ? -3.894 5.722 -8.419 1.00 91.94 254 ILE A N 1
ATOM 2064 C CA . ILE A 1 254 ? -2.538 5.432 -7.933 1.00 91.94 254 ILE A CA 1
ATOM 2065 C C . ILE A 1 254 ? -1.560 6.426 -8.589 1.00 91.94 254 ILE A C 1
ATOM 2067 O O . ILE A 1 254 ? -1.599 6.585 -9.815 1.00 91.94 254 ILE A O 1
ATOM 2071 N N . PRO A 1 255 ? -0.684 7.113 -7.838 1.00 88.94 255 PRO A N 1
ATOM 2072 C CA . PRO A 1 255 ? 0.334 7.975 -8.432 1.00 88.94 255 PRO A CA 1
ATOM 2073 C C . PRO A 1 255 ? 1.269 7.180 -9.358 1.00 88.94 255 PRO A C 1
ATOM 2075 O O . PRO A 1 255 ? 1.752 6.108 -8.996 1.00 88.94 255 PRO A O 1
ATOM 2078 N N . LYS A 1 256 ? 1.578 7.698 -10.554 1.00 79.56 256 LYS A N 1
ATOM 2079 C CA . LYS A 1 256 ? 2.624 7.109 -11.421 1.00 79.56 256 LYS A CA 1
ATOM 2080 C C . LYS A 1 256 ? 4.029 7.406 -10.924 1.00 79.56 256 LYS A C 1
ATOM 2082 O O . LYS A 1 256 ? 4.954 6.634 -11.167 1.00 79.56 256 LYS A O 1
ATOM 2087 N N . SER A 1 257 ? 4.200 8.561 -10.291 1.00 68.81 257 SER A N 1
ATOM 2088 C CA . SER A 1 257 ? 5.494 9.083 -9.881 1.00 68.81 257 SER A CA 1
ATOM 2089 C C . SER A 1 257 ? 5.583 9.206 -8.365 1.00 68.81 257 SER A C 1
ATOM 2091 O O . SER A 1 257 ? 4.588 9.396 -7.669 1.00 68.81 257 SER A O 1
ATOM 2093 N N . LYS A 1 258 ? 6.820 9.185 -7.864 1.00 66.44 258 LYS A N 1
ATOM 2094 C CA . LYS A 1 258 ? 7.163 9.460 -6.462 1.00 66.44 258 LYS A CA 1
ATOM 2095 C C . LYS A 1 258 ? 6.946 10.936 -6.066 1.00 66.44 258 LYS A C 1
ATOM 2097 O O . LYS A 1 258 ? 7.365 11.358 -4.998 1.00 66.44 258 LYS A O 1
ATOM 2102 N N . ASN A 1 259 ? 6.303 11.756 -6.898 1.00 66.38 259 ASN A N 1
ATOM 2103 C CA . ASN A 1 259 ? 6.045 13.158 -6.557 1.00 66.38 259 ASN A CA 1
ATOM 2104 C C . ASN A 1 259 ? 4.941 13.296 -5.499 1.00 66.38 259 ASN A C 1
ATOM 2106 O O . ASN A 1 259 ? 4.845 14.330 -4.852 1.00 66.38 259 ASN A O 1
ATOM 2110 N N . TYR A 1 260 ? 4.153 12.242 -5.270 1.00 74.56 260 TYR A N 1
ATOM 2111 C CA . TYR A 1 260 ? 3.094 12.193 -4.262 1.00 74.56 260 TYR A CA 1
ATOM 2112 C C . TYR A 1 260 ? 3.384 11.142 -3.184 1.00 74.56 260 TYR A C 1
ATOM 2114 O O . TYR A 1 260 ? 2.509 10.384 -2.799 1.00 74.56 260 TYR A O 1
ATOM 2122 N N . ASN A 1 261 ? 4.623 11.110 -2.687 1.00 76.88 261 ASN A N 1
ATOM 2123 C CA . ASN A 1 261 ? 5.115 10.135 -1.702 1.00 76.88 261 ASN A CA 1
ATOM 2124 C C . ASN A 1 261 ? 4.353 10.064 -0.367 1.00 76.88 261 ASN A C 1
ATOM 2126 O O . ASN A 1 261 ? 4.606 9.141 0.405 1.00 76.88 261 ASN A O 1
ATOM 2130 N N . ALA A 1 262 ? 3.502 11.045 -0.064 1.00 85.12 262 ALA A N 1
ATOM 2131 C CA . ALA A 1 262 ? 2.674 11.056 1.137 1.00 85.12 262 ALA A CA 1
ATOM 2132 C C . ALA A 1 262 ? 1.410 10.183 1.037 1.00 85.12 262 ALA A C 1
ATOM 2134 O O . ALA A 1 262 ? 0.733 10.004 2.044 1.00 85.12 262 ALA A O 1
ATOM 2135 N N . ILE A 1 263 ? 1.037 9.704 -0.153 1.00 90.06 263 ILE A N 1
ATOM 2136 C CA . ILE A 1 263 ? -0.073 8.760 -0.331 1.00 90.06 263 ILE A CA 1
ATOM 2137 C C . ILE A 1 263 ? 0.292 7.708 -1.376 1.00 90.06 263 ILE A C 1
ATOM 2139 O O . ILE A 1 263 ? 0.918 8.013 -2.388 1.00 90.06 263 ILE A O 1
ATOM 2143 N N . ASP A 1 264 ? -0.199 6.489 -1.197 1.00 92.31 264 ASP A N 1
ATOM 2144 C CA . ASP A 1 264 ? -0.035 5.428 -2.196 1.00 92.31 264 ASP A CA 1
ATOM 2145 C C . ASP A 1 264 ? -1.239 5.359 -3.141 1.00 92.31 264 ASP A C 1
ATOM 2147 O O . ASP A 1 264 ? -1.147 4.872 -4.266 1.00 92.31 264 ASP A O 1
ATOM 2151 N N . SER A 1 265 ? -2.402 5.861 -2.713 1.00 94.56 265 SER A N 1
ATOM 2152 C CA . SER A 1 265 ? -3.585 5.972 -3.573 1.00 94.56 265 SER A CA 1
ATOM 2153 C C . SER A 1 265 ? -4.661 6.889 -2.999 1.00 94.56 265 SER A C 1
ATOM 2155 O O . SER A 1 265 ? -4.636 7.257 -1.822 1.00 94.56 265 SER A O 1
ATOM 2157 N N . LEU A 1 266 ? -5.646 7.235 -3.831 1.00 95.00 266 LEU A N 1
ATOM 2158 C CA . LEU A 1 266 ? -6.830 7.969 -3.403 1.00 95.00 266 LEU A CA 1
ATOM 2159 C C . LEU A 1 266 ? -8.093 7.597 -4.188 1.00 95.00 266 LEU A C 1
ATOM 2161 O O . LEU A 1 266 ? -8.036 7.093 -5.309 1.00 95.00 266 LEU A O 1
ATOM 2165 N N . ILE A 1 267 ? -9.245 7.924 -3.610 1.00 93.75 267 ILE A N 1
ATOM 2166 C CA . ILE A 1 267 ? -10.552 7.970 -4.266 1.00 93.75 267 ILE A CA 1
ATOM 2167 C C . ILE A 1 267 ? -11.101 9.379 -4.073 1.00 93.75 267 ILE A C 1
ATOM 2169 O O . ILE A 1 267 ? -11.295 9.833 -2.942 1.00 93.75 267 ILE A O 1
ATOM 2173 N N . ASN A 1 268 ? -11.372 10.070 -5.175 1.00 89.44 268 ASN A N 1
ATOM 2174 C CA . ASN A 1 268 ? -11.977 11.393 -5.128 1.00 89.44 268 ASN A CA 1
ATOM 2175 C C . ASN A 1 268 ? -13.508 11.267 -5.171 1.00 89.44 268 ASN A C 1
ATOM 2177 O O . ASN A 1 268 ? -14.041 10.708 -6.129 1.00 89.44 268 ASN A O 1
ATOM 2181 N N . ASN A 1 269 ? -14.227 11.778 -4.167 1.00 86.25 269 ASN A N 1
ATOM 2182 C CA . ASN A 1 269 ? -15.690 11.908 -4.221 1.00 86.25 269 ASN A CA 1
ATOM 2183 C C . ASN A 1 269 ? -16.098 13.375 -4.057 1.00 86.25 269 ASN A C 1
ATOM 2185 O O . ASN A 1 269 ? -15.263 14.238 -3.824 1.00 86.25 269 ASN A O 1
ATOM 2189 N N . G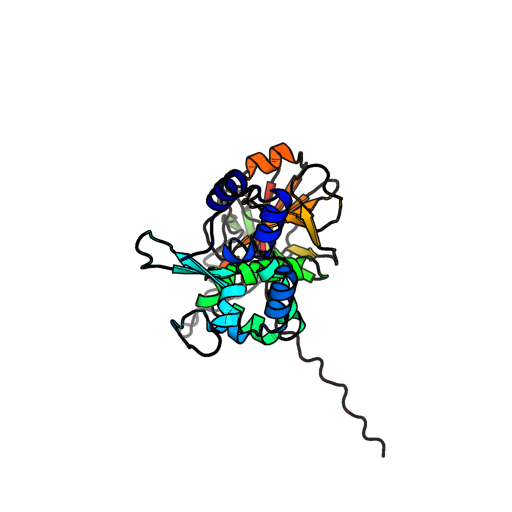LU A 1 270 ? -17.393 13.665 -4.192 1.00 79.19 270 GLU A N 1
ATOM 2190 C CA . GLU A 1 270 ? -17.888 15.048 -4.282 1.00 79.19 270 GLU A CA 1
ATOM 2191 C C . GLU A 1 270 ? -17.600 15.892 -3.039 1.00 79.19 270 GLU A C 1
ATOM 2193 O O . GLU A 1 270 ? -17.174 17.035 -3.168 1.00 79.19 270 GLU A O 1
ATOM 2198 N N . ASN A 1 271 ? -17.804 15.313 -1.855 1.00 81.62 271 ASN A N 1
ATOM 2199 C CA . ASN A 1 271 ? -17.699 16.032 -0.581 1.00 81.62 271 ASN A CA 1
ATOM 2200 C C . ASN A 1 271 ? -16.531 15.535 0.281 1.00 81.62 271 ASN A C 1
ATOM 2202 O O . ASN A 1 271 ? -16.080 16.226 1.191 1.00 81.62 271 ASN A O 1
ATOM 2206 N N . VAL A 1 272 ? -16.060 14.312 0.022 1.00 87.31 272 VAL A N 1
ATOM 2207 C CA . VAL A 1 272 ? -15.026 13.656 0.821 1.00 87.31 272 VAL A CA 1
ATOM 2208 C C . VAL A 1 272 ? -14.118 12.836 -0.077 1.00 87.31 272 VAL A C 1
ATOM 2210 O O . VAL A 1 272 ? -14.586 11.987 -0.839 1.00 87.31 272 VAL A O 1
ATOM 2213 N N . SER A 1 273 ? -12.816 13.021 0.077 1.00 91.75 273 SER A N 1
ATOM 2214 C CA . SER A 1 273 ? -11.808 12.218 -0.606 1.00 91.75 273 SER A CA 1
ATOM 2215 C C . SER A 1 273 ? -11.210 11.204 0.366 1.00 91.75 273 SER A C 1
ATOM 2217 O O . SER A 1 273 ? -10.971 11.500 1.536 1.00 91.75 273 SER A O 1
ATOM 2219 N N . LEU A 1 274 ? -11.013 9.977 -0.107 1.00 94.44 274 LEU A N 1
ATOM 2220 C CA . LEU A 1 274 ? -10.469 8.875 0.683 1.00 94.44 274 LEU A CA 1
ATOM 2221 C C . LEU A 1 274 ? -9.032 8.662 0.247 1.00 94.44 274 LEU A C 1
ATOM 2223 O O . LEU A 1 274 ? -8.794 8.359 -0.918 1.00 94.44 274 LEU A O 1
ATOM 2227 N N . PHE A 1 275 ? -8.079 8.863 1.141 1.00 95.25 275 PHE A N 1
ATOM 2228 C CA . PHE A 1 275 ? -6.663 8.690 0.849 1.00 95.25 275 PHE A CA 1
ATOM 2229 C C . PHE A 1 275 ? -6.161 7.446 1.556 1.00 95.25 275 PHE A C 1
ATOM 2231 O O . PHE A 1 275 ? -6.588 7.158 2.672 1.00 95.25 275 PHE A O 1
ATOM 2238 N N . PHE A 1 276 ? -5.240 6.728 0.928 1.00 95.62 276 PHE A N 1
ATOM 2239 C CA . PHE A 1 276 ? -4.650 5.532 1.504 1.00 95.62 276 PHE A CA 1
ATOM 2240 C C . PHE A 1 276 ? -3.134 5.660 1.487 1.00 95.62 276 PHE A C 1
ATOM 2242 O O . PHE A 1 276 ? -2.532 5.814 0.424 1.00 95.62 276 PHE A O 1
ATOM 2249 N N . GLN A 1 277 ? -2.548 5.561 2.674 1.00 94.12 277 GLN A N 1
ATOM 2250 C CA . GLN A 1 277 ? -1.121 5.360 2.869 1.00 94.12 277 GLN A CA 1
ATOM 2251 C C . GLN A 1 277 ? -0.931 3.925 3.347 1.00 94.12 277 GLN A C 1
ATOM 2253 O O . GLN A 1 277 ? -1.336 3.562 4.452 1.00 94.12 277 GLN A O 1
ATOM 2258 N N . ILE A 1 278 ? -0.364 3.083 2.502 1.00 94.06 278 ILE A N 1
ATOM 2259 C CA . ILE A 1 278 ? -0.096 1.687 2.791 1.00 94.06 278 ILE A CA 1
ATOM 2260 C C . ILE A 1 278 ? 1.295 1.600 3.408 1.00 94.06 278 ILE A C 1
ATOM 2262 O O . ILE A 1 278 ? 2.276 2.094 2.863 1.00 94.06 278 ILE A O 1
ATOM 2266 N N . THR A 1 279 ? 1.396 1.000 4.591 1.00 88.12 279 THR A N 1
ATOM 2267 C CA . THR A 1 279 ? 2.680 0.939 5.287 1.00 88.12 279 THR A CA 1
ATOM 2268 C C . THR A 1 279 ? 2.870 -0.348 6.069 1.00 88.12 279 THR A C 1
ATOM 2270 O O . THR A 1 279 ? 1.961 -0.870 6.718 1.00 88.12 279 THR A O 1
ATOM 2273 N N . VAL A 1 280 ? 4.109 -0.832 6.032 1.00 79.75 280 VAL A N 1
ATOM 2274 C CA . VAL A 1 280 ? 4.631 -1.891 6.903 1.00 79.75 280 VAL A CA 1
ATOM 2275 C C . VAL A 1 280 ? 5.713 -1.362 7.860 1.00 79.75 280 VAL A C 1
ATOM 2277 O O . VAL A 1 280 ? 6.232 -2.135 8.666 1.00 79.75 280 VAL A O 1
ATOM 2280 N N . SER A 1 281 ? 6.046 -0.065 7.793 1.00 69.12 281 SER A N 1
ATOM 2281 C CA . SER A 1 281 ? 7.088 0.619 8.578 1.00 69.12 281 SER A CA 1
ATOM 2282 C C . SER A 1 281 ? 6.544 1.839 9.343 1.00 69.12 281 SER A C 1
ATOM 2284 O O . SER A 1 281 ? 5.420 2.276 9.121 1.00 69.12 281 SER A O 1
ATOM 2286 N N . GLU A 1 282 ? 7.331 2.377 10.282 1.00 51.62 282 GLU A N 1
ATOM 2287 C CA . GLU A 1 282 ? 6.980 3.570 11.094 1.00 51.62 282 GLU A CA 1
ATOM 2288 C C . GLU A 1 282 ? 7.339 4.901 10.429 1.00 51.62 282 GLU A C 1
ATOM 2290 O O . GLU A 1 282 ? 6.916 5.954 10.886 1.00 51.62 282 GLU A O 1
ATOM 2295 N N . THR A 1 283 ? 8.142 4.886 9.367 1.00 51.28 283 THR A N 1
ATOM 2296 C CA . THR A 1 283 ? 8.662 6.109 8.757 1.00 51.28 283 THR A CA 1
ATOM 2297 C C . THR A 1 283 ? 7.784 6.587 7.606 1.00 51.28 283 THR A C 1
ATOM 2299 O O . THR A 1 283 ? 7.518 5.848 6.656 1.00 51.28 283 THR A O 1
ATOM 2302 N N . HIS A 1 284 ? 7.366 7.853 7.674 1.00 55.97 284 HIS A N 1
ATOM 2303 C CA . HIS A 1 284 ? 6.499 8.496 6.688 1.00 55.97 284 HIS A CA 1
ATOM 2304 C C . HIS A 1 284 ? 7.144 9.743 6.077 1.00 55.97 284 HIS A C 1
ATOM 2306 O O . HIS A 1 284 ? 7.938 10.423 6.723 1.00 55.97 284 HIS A O 1
ATOM 2312 N N . ARG A 1 285 ? 6.819 9.996 4.804 1.00 61.97 285 ARG A N 1
ATOM 2313 C CA . ARG A 1 285 ? 7.528 10.919 3.907 1.00 61.97 285 ARG A CA 1
ATOM 2314 C C . ARG A 1 285 ? 6.887 12.307 3.841 1.00 61.97 285 ARG A C 1
ATOM 2316 O O . ARG A 1 285 ? 5.686 12.468 4.045 1.00 61.97 285 ARG A O 1
ATOM 2323 N N . ASP A 1 286 ? 7.722 13.283 3.503 1.00 66.62 286 ASP A N 1
ATOM 2324 C CA . ASP A 1 286 ? 7.386 14.700 3.365 1.00 66.62 286 ASP A CA 1
ATOM 2325 C C . ASP A 1 286 ? 6.597 14.990 2.077 1.00 66.62 286 ASP A C 1
ATOM 2327 O O . ASP A 1 286 ? 6.871 14.359 1.057 1.00 66.62 286 ASP A O 1
ATOM 2331 N N . ASN A 1 287 ? 5.690 15.986 2.139 1.00 75.56 287 ASN A N 1
ATOM 2332 C CA . ASN A 1 287 ? 4.931 16.665 1.055 1.00 75.56 287 ASN A CA 1
ATOM 2333 C C . ASN A 1 287 ? 3.386 16.626 1.127 1.00 75.56 287 ASN A C 1
ATOM 2335 O O . ASN A 1 287 ? 2.718 17.209 0.267 1.00 75.56 287 ASN A O 1
ATOM 2339 N N . PHE A 1 288 ? 2.790 16.042 2.168 1.00 83.88 288 PHE A N 1
ATOM 2340 C CA . PHE A 1 288 ? 1.329 15.927 2.281 1.00 83.88 288 PHE A CA 1
ATOM 2341 C C . PHE A 1 288 ? 0.576 17.268 2.186 1.00 83.88 288 PHE A C 1
ATOM 2343 O O . PHE A 1 288 ? -0.411 17.390 1.460 1.00 83.88 288 PHE A O 1
ATOM 2350 N N . HIS A 1 289 ? 1.051 18.314 2.871 1.00 83.25 289 HIS A N 1
ATOM 2351 C CA . HIS A 1 289 ? 0.396 19.629 2.843 1.00 83.25 289 HIS A CA 1
ATOM 2352 C C . HIS A 1 289 ? 0.425 20.292 1.465 1.00 83.25 289 HIS A C 1
ATOM 2354 O O . HIS A 1 289 ? -0.474 21.075 1.158 1.00 83.25 289 HIS A O 1
ATOM 2360 N N . GLN A 1 290 ? 1.430 19.995 0.636 1.00 83.31 290 GLN A N 1
ATOM 2361 C CA . GLN A 1 290 ? 1.470 20.468 -0.746 1.00 83.31 290 GLN A CA 1
ATOM 2362 C C . GLN A 1 290 ? 0.365 19.798 -1.569 1.00 83.31 290 GLN A C 1
ATOM 2364 O O . GLN A 1 290 ? -0.395 20.490 -2.245 1.00 83.31 290 GLN A O 1
ATOM 2369 N N . LEU A 1 291 ? 0.200 18.481 -1.418 1.00 84.94 291 LEU A N 1
ATOM 2370 C CA . LEU A 1 291 ? -0.847 17.712 -2.090 1.00 84.94 291 LEU A CA 1
ATOM 2371 C C . LEU A 1 291 ? -2.255 18.224 -1.746 1.00 84.94 291 LEU A C 1
ATOM 2373 O O . LEU A 1 291 ? -3.091 18.378 -2.636 1.00 84.94 291 LEU A O 1
ATOM 2377 N N . ILE A 1 292 ? -2.526 18.545 -0.474 1.00 84.31 292 ILE A N 1
ATOM 2378 C CA . ILE A 1 292 ? -3.829 19.110 -0.073 1.00 84.31 292 ILE A CA 1
ATOM 2379 C C . ILE A 1 292 ? -4.093 20.444 -0.777 1.00 84.31 292 ILE A C 1
ATOM 2381 O O . ILE A 1 292 ? -5.208 20.679 -1.248 1.00 84.31 292 ILE A O 1
ATOM 2385 N N . LYS A 1 293 ? -3.082 21.322 -0.836 1.00 83.25 293 LYS A N 1
ATOM 2386 C CA . LYS A 1 293 ? -3.206 22.647 -1.459 1.00 83.25 293 LYS A CA 1
ATOM 2387 C C . LYS A 1 293 ? -3.474 22.542 -2.957 1.00 83.25 293 LYS A C 1
ATOM 2389 O O . LYS A 1 293 ? -4.351 23.235 -3.458 1.00 83.25 293 LYS A O 1
ATOM 2394 N N . GLU A 1 294 ? -2.747 21.672 -3.650 1.00 83.88 294 GLU A N 1
ATOM 2395 C CA . GLU A 1 294 ? -2.881 21.475 -5.095 1.00 83.88 294 GLU A CA 1
ATOM 2396 C C . GLU A 1 294 ? -4.246 20.872 -5.482 1.00 83.88 294 GLU A C 1
ATOM 2398 O O . GLU A 1 294 ? -4.819 21.250 -6.501 1.00 83.88 294 GLU A O 1
ATOM 2403 N N . GLY A 1 295 ? -4.795 19.959 -4.673 1.00 80.69 295 GLY A N 1
ATOM 2404 C CA . GLY A 1 295 ? -5.995 19.198 -5.039 1.00 80.69 295 GLY A CA 1
ATOM 2405 C C . GLY A 1 295 ? -7.325 19.820 -4.610 1.00 80.69 295 GLY A C 1
ATOM 2406 O O . GLY A 1 295 ? -8.376 19.330 -5.010 1.00 80.69 295 GLY A O 1
ATOM 2407 N N . SER A 1 296 ? -7.300 20.899 -3.816 1.00 81.25 296 SER A N 1
ATOM 2408 C CA . SER A 1 296 ? -8.500 21.629 -3.364 1.00 81.25 296 SER A CA 1
ATOM 2409 C C . SER A 1 296 ? -9.584 20.739 -2.723 1.00 81.25 296 SER A C 1
ATOM 2411 O O . SER A 1 296 ? -10.782 20.938 -2.927 1.00 81.25 296 SER A O 1
ATOM 2413 N N . PHE A 1 297 ? -9.176 19.741 -1.935 1.00 86.44 297 PHE A N 1
ATOM 2414 C CA . PHE A 1 297 ? -10.094 18.792 -1.297 1.00 86.44 297 PHE A CA 1
ATOM 2415 C C . PHE A 1 297 ? -10.859 19.422 -0.117 1.00 86.44 297 PHE A C 1
ATOM 2417 O O . PHE A 1 297 ? -10.263 20.084 0.737 1.00 86.44 297 PHE A O 1
ATOM 2424 N N . GLN A 1 298 ? -12.173 19.176 -0.031 1.00 85.12 298 GLN A N 1
ATOM 2425 C CA . GLN A 1 298 ? -13.019 19.706 1.051 1.00 85.12 298 GLN A CA 1
ATOM 2426 C C . GLN A 1 298 ? -12.725 19.034 2.398 1.00 85.12 298 GLN A C 1
ATOM 2428 O O . GLN A 1 298 ? -12.362 19.705 3.364 1.00 85.12 298 GLN A O 1
ATOM 2433 N N . HIS A 1 299 ? -12.856 17.707 2.446 1.00 88.88 299 HIS A N 1
ATOM 2434 C CA . HIS A 1 299 ? -12.505 16.879 3.593 1.00 88.88 299 HIS A CA 1
ATOM 2435 C C . HIS A 1 299 ? -11.812 15.600 3.127 1.00 88.88 299 HIS A C 1
ATOM 2437 O O . HIS A 1 299 ? -12.176 15.027 2.098 1.00 88.88 299 HIS A O 1
ATOM 2443 N N . ILE A 1 300 ? -10.819 15.151 3.889 1.00 91.81 300 ILE A N 1
ATOM 2444 C CA . ILE A 1 300 ? -10.011 13.977 3.575 1.00 91.81 300 ILE A CA 1
ATOM 2445 C C . ILE A 1 300 ? -10.120 12.979 4.726 1.00 91.81 300 ILE A C 1
ATOM 2447 O O . ILE A 1 300 ? -9.798 13.295 5.872 1.00 91.81 300 ILE A O 1
ATOM 2451 N N . PHE A 1 301 ? -10.511 11.750 4.403 1.00 92.44 301 PHE A N 1
ATOM 2452 C CA . PHE A 1 301 ? -10.294 10.602 5.277 1.00 92.44 301 PHE A CA 1
ATOM 2453 C C . PHE A 1 301 ? -9.011 9.899 4.854 1.00 92.44 301 PHE A C 1
ATOM 2455 O O . PHE A 1 301 ? -8.964 9.276 3.795 1.00 92.44 301 PHE A O 1
ATOM 2462 N N . LEU A 1 302 ? -7.969 10.027 5.673 1.00 93.81 302 LEU A N 1
ATOM 2463 C CA . LEU A 1 302 ? -6.684 9.376 5.452 1.00 93.81 302 LEU A CA 1
ATOM 2464 C C . LEU A 1 302 ? -6.651 8.040 6.195 1.00 93.81 302 LEU A C 1
ATOM 2466 O O . LEU A 1 302 ? -6.718 8.005 7.422 1.00 93.81 302 LEU A O 1
ATOM 2470 N N . TYR A 1 303 ? -6.523 6.951 5.448 1.00 94.94 303 TYR A N 1
ATOM 2471 C CA . TYR A 1 303 ? -6.416 5.594 5.962 1.00 94.94 303 TYR A CA 1
ATOM 2472 C C . TYR A 1 303 ? -4.972 5.104 5.881 1.00 94.94 303 TYR A C 1
ATOM 2474 O O . TYR A 1 303 ? -4.427 4.923 4.793 1.00 94.94 303 TYR A O 1
ATOM 2482 N N . PHE A 1 304 ? -4.381 4.814 7.033 1.00 95.19 304 PHE A N 1
ATOM 2483 C CA . PHE A 1 304 ? -3.143 4.057 7.136 1.00 95.19 304 PHE A CA 1
ATOM 2484 C C . PHE A 1 304 ? -3.466 2.569 7.047 1.00 95.19 304 PHE A C 1
ATOM 2486 O O . PHE A 1 304 ? -4.006 1.988 7.991 1.00 95.19 304 PHE A O 1
ATOM 2493 N N . VAL A 1 305 ? -3.184 1.964 5.897 1.00 96.12 305 VAL A N 1
ATOM 2494 C CA . VAL A 1 305 ? -3.451 0.550 5.627 1.00 96.12 305 VAL A CA 1
ATOM 2495 C C . VAL A 1 305 ? -2.274 -0.268 6.135 1.00 96.12 305 VAL A C 1
ATOM 2497 O O . VAL A 1 305 ? -1.168 -0.162 5.606 1.00 96.12 305 VAL A O 1
ATOM 2500 N N . VAL A 1 306 ? -2.510 -1.073 7.169 1.00 94.06 306 VAL A N 1
ATOM 2501 C CA . VAL A 1 306 ? -1.446 -1.766 7.906 1.00 94.06 306 VAL A CA 1
ATOM 2502 C C . VAL A 1 306 ? -1.753 -3.251 8.114 1.00 94.06 306 VAL A C 1
ATOM 2504 O O . VAL A 1 306 ? -2.924 -3.654 8.118 1.00 94.06 306 VAL A O 1
ATOM 2507 N N . PRO A 1 307 ? -0.715 -4.087 8.298 1.00 92.94 307 PRO A N 1
ATOM 2508 C CA . PRO A 1 307 ? -0.884 -5.484 8.680 1.00 92.94 307 PRO A CA 1
ATOM 2509 C C . PRO A 1 307 ? -1.338 -5.647 10.143 1.00 92.94 307 PRO A C 1
ATOM 2511 O O . PRO A 1 307 ? -1.351 -4.709 10.945 1.00 92.94 307 PRO A O 1
ATOM 2514 N N . GLU A 1 308 ? -1.719 -6.875 10.497 1.00 88.88 308 GLU A N 1
ATOM 2515 C CA . GLU A 1 308 ? -2.309 -7.224 11.799 1.00 88.88 308 GLU A CA 1
ATOM 2516 C C . GLU A 1 308 ? -1.390 -6.956 12.997 1.00 88.88 308 GLU A C 1
ATOM 2518 O O . GLU A 1 308 ? -1.844 -6.460 14.028 1.00 88.88 308 GLU A O 1
ATOM 2523 N N . ASP A 1 309 ? -0.091 -7.203 12.840 1.00 87.56 309 ASP A N 1
ATOM 2524 C CA . ASP A 1 309 ? 0.938 -6.947 13.855 1.00 87.56 309 ASP A CA 1
ATOM 2525 C C . ASP A 1 309 ? 1.155 -5.451 14.143 1.00 87.56 309 ASP A C 1
ATOM 2527 O O . ASP A 1 309 ? 1.719 -5.096 15.178 1.00 87.56 309 ASP A O 1
ATOM 2531 N N . ARG A 1 310 ? 0.662 -4.562 13.272 1.00 88.12 310 ARG A N 1
ATOM 2532 C CA . ARG A 1 310 ? 0.816 -3.104 13.385 1.00 88.12 310 ARG A CA 1
ATOM 2533 C C . ARG A 1 310 ? -0.465 -2.382 13.775 1.00 88.12 310 ARG A C 1
ATOM 2535 O O . ARG A 1 310 ? -0.405 -1.321 14.390 1.00 88.12 310 ARG A O 1
ATOM 2542 N N . TYR A 1 311 ? -1.625 -2.953 13.473 1.00 87.62 311 TYR A N 1
ATOM 2543 C CA . TYR A 1 311 ? -2.916 -2.281 13.631 1.00 87.62 311 TYR A CA 1
ATOM 2544 C C . TYR A 1 311 ? -3.178 -1.718 15.037 1.00 87.62 311 TYR A C 1
ATOM 2546 O O . TYR A 1 311 ? -3.718 -0.622 15.193 1.00 87.62 311 TYR A O 1
ATOM 2554 N N . ASN A 1 312 ? -2.785 -2.444 16.084 1.00 81.69 312 ASN A N 1
ATOM 2555 C CA . ASN A 1 312 ? -3.057 -2.038 17.466 1.00 81.69 312 ASN A CA 1
ATOM 2556 C C . ASN A 1 312 ? -2.095 -0.974 18.005 1.00 81.69 312 ASN A C 1
ATOM 2558 O O . ASN A 1 312 ? -2.481 -0.175 18.861 1.00 81.69 312 ASN A O 1
ATOM 2562 N N . SER A 1 313 ? -0.847 -0.987 17.543 1.00 85.06 313 SER A N 1
ATOM 2563 C CA . SER A 1 313 ? 0.192 -0.058 17.987 1.00 85.06 313 SER A CA 1
ATOM 2564 C C . SER A 1 313 ? 0.260 1.203 17.130 1.00 85.06 313 SER A C 1
ATOM 2566 O O . SER A 1 313 ? 0.778 2.204 17.610 1.00 85.06 313 SER A O 1
ATOM 2568 N N . PHE A 1 314 ? -0.292 1.189 15.910 1.00 88.00 314 PHE A N 1
ATOM 2569 C CA . PHE A 1 314 ? -0.236 2.331 14.998 1.00 88.00 314 PHE A CA 1
ATOM 2570 C C . PHE A 1 314 ? -0.906 3.576 15.601 1.00 88.00 314 PHE A C 1
ATOM 2572 O O . PHE A 1 314 ? -2.090 3.559 15.952 1.00 88.00 314 PHE A O 1
ATOM 2579 N N . SER A 1 315 ? -0.158 4.661 15.734 1.00 87.38 315 SER A N 1
ATOM 2580 C CA . SER A 1 315 ? -0.614 5.909 16.346 1.00 87.38 315 SER A CA 1
ATOM 2581 C C . SER A 1 315 ? -0.860 6.991 15.301 1.00 87.38 315 SER A C 1
ATOM 2583 O O . SER A 1 315 ? -0.680 6.789 14.108 1.00 87.38 315 SER A O 1
ATOM 2585 N N . TYR A 1 316 ? -1.370 8.127 15.758 1.00 87.00 316 TYR A N 1
ATOM 2586 C CA . TYR A 1 316 ? -1.580 9.292 14.915 1.00 87.00 316 TYR A CA 1
ATOM 2587 C C . TYR A 1 316 ? -0.261 9.850 14.378 1.00 87.00 316 TYR A C 1
ATOM 2589 O O . TYR A 1 316 ? 0.722 9.928 15.114 1.00 87.00 316 TYR A O 1
ATOM 2597 N N . GLU A 1 317 ? -0.278 10.307 13.127 1.00 87.88 317 GLU A N 1
ATOM 2598 C CA . GLU A 1 317 ? 0.895 10.833 12.438 1.00 87.88 317 GLU A CA 1
ATOM 2599 C C . GLU A 1 317 ? 0.817 12.359 12.301 1.00 87.88 317 GLU A C 1
ATOM 2601 O O . GLU A 1 317 ? 0.015 12.908 11.536 1.00 87.88 317 GLU A O 1
ATOM 2606 N N . ASN A 1 318 ? 1.682 13.072 13.028 1.00 86.94 318 ASN A N 1
ATOM 2607 C CA . ASN A 1 318 ? 1.685 14.542 13.062 1.00 86.94 318 ASN A CA 1
ATOM 2608 C C . ASN A 1 318 ? 2.006 15.179 11.704 1.00 86.94 318 ASN A C 1
ATOM 2610 O O . ASN A 1 318 ? 1.483 16.249 11.393 1.00 86.94 318 ASN A O 1
ATOM 2614 N N . ASN A 1 319 ? 2.779 14.496 10.857 1.00 86.56 319 ASN A N 1
ATOM 2615 C CA . ASN A 1 319 ? 3.118 14.970 9.511 1.00 86.56 319 ASN A CA 1
ATOM 2616 C C . ASN A 1 319 ? 1.883 15.134 8.607 1.00 86.56 319 ASN A C 1
ATOM 2618 O O . ASN A 1 319 ? 1.920 15.889 7.641 1.00 86.56 319 ASN A O 1
ATOM 2622 N N . TYR A 1 320 ? 0.768 14.483 8.948 1.00 87.69 320 TYR A N 1
ATOM 2623 C CA . TYR A 1 320 ? -0.495 14.563 8.214 1.00 87.69 320 TYR A CA 1
ATOM 2624 C C . TYR A 1 320 ? -1.533 15.456 8.904 1.00 87.69 320 TYR A C 1
ATOM 2626 O O . TYR A 1 320 ? -2.706 15.470 8.520 1.00 87.69 320 TYR A O 1
ATOM 2634 N N . GLN A 1 321 ? -1.143 16.201 9.944 1.00 88.38 321 GLN A N 1
ATOM 2635 C CA . GLN A 1 321 ? -2.065 17.064 10.670 1.00 88.38 321 GLN A CA 1
ATOM 2636 C C . GLN A 1 321 ? -2.551 18.216 9.787 1.00 88.38 321 GLN A C 1
ATOM 2638 O O . GLN A 1 321 ? -1.779 19.061 9.327 1.00 88.38 321 GLN A O 1
ATOM 2643 N N . HIS A 1 322 ? -3.866 18.279 9.598 1.00 87.75 322 HIS A N 1
ATOM 2644 C CA . HIS A 1 322 ? -4.534 19.369 8.906 1.00 87.75 322 HIS A CA 1
ATOM 2645 C C . HIS A 1 322 ? -6.003 19.441 9.342 1.00 87.75 322 HIS A C 1
ATOM 2647 O O . HIS A 1 322 ? -6.633 18.416 9.580 1.00 87.75 322 HIS A O 1
ATOM 2653 N N . LYS A 1 323 ? -6.577 20.649 9.400 1.00 86.38 323 LYS A N 1
ATOM 2654 C CA . LYS A 1 323 ? -7.956 20.882 9.883 1.00 86.38 323 LYS A CA 1
ATOM 2655 C C . LYS A 1 323 ? -9.048 20.109 9.125 1.00 86.38 323 LYS A C 1
ATOM 2657 O O . LYS A 1 323 ? -10.104 19.842 9.681 1.00 86.38 323 LYS A O 1
ATOM 2662 N N . ASN A 1 324 ? -8.785 19.756 7.868 1.00 88.50 324 ASN A N 1
ATOM 2663 C CA . ASN A 1 324 ? -9.723 19.045 6.993 1.00 88.50 324 ASN A CA 1
ATOM 2664 C C . ASN A 1 324 ? -9.385 17.552 6.842 1.00 88.50 324 ASN A C 1
ATOM 2666 O O . ASN A 1 324 ? -9.908 16.910 5.936 1.00 88.50 324 ASN A O 1
ATOM 2670 N N . VAL A 1 325 ? -8.471 17.015 7.652 1.00 89.75 325 VAL A N 1
ATOM 2671 C CA . VAL A 1 325 ? -8.006 15.628 7.543 1.00 89.75 325 VAL A CA 1
ATOM 2672 C C . VAL A 1 325 ? -8.368 14.885 8.818 1.00 89.75 325 VAL A C 1
ATOM 2674 O O . VAL A 1 325 ? -7.953 15.282 9.905 1.00 89.75 325 VAL A O 1
ATOM 2677 N N . SER A 1 326 ? -9.092 13.778 8.673 1.00 88.19 326 SER A N 1
ATOM 2678 C CA . SER A 1 326 ? -9.276 12.809 9.754 1.00 88.19 326 SER A CA 1
ATOM 2679 C C . SER A 1 326 ? -8.474 11.551 9.441 1.00 88.19 326 SER A C 1
ATOM 2681 O O . SER A 1 326 ? -8.543 11.028 8.327 1.00 88.19 326 SER A O 1
ATOM 2683 N N . GLN A 1 327 ? -7.708 11.073 10.419 1.00 90.81 327 GLN A N 1
ATOM 2684 C CA . GLN A 1 327 ? -6.823 9.924 10.258 1.00 90.81 327 GLN A CA 1
ATOM 2685 C C . GLN A 1 327 ? -7.455 8.655 10.834 1.00 90.81 327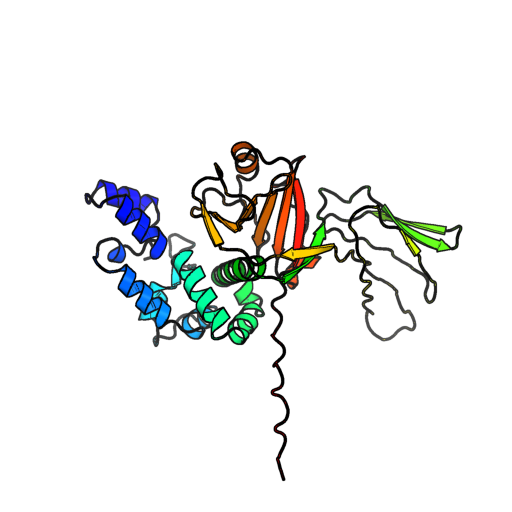 GLN A C 1
ATOM 2687 O O . GLN A 1 327 ? -8.045 8.666 11.916 1.00 90.81 327 GLN A O 1
ATOM 2692 N N . PHE A 1 328 ? -7.283 7.545 10.128 1.00 90.12 328 PHE A N 1
ATOM 2693 C CA . PHE A 1 328 ? -7.752 6.225 10.523 1.00 90.12 328 PHE A CA 1
ATOM 2694 C C . PHE A 1 328 ? -6.659 5.193 10.282 1.00 90.12 328 PHE A C 1
ATOM 2696 O O . PHE A 1 328 ? -5.927 5.263 9.303 1.00 90.12 328 PHE A O 1
ATOM 2703 N N . CYS A 1 329 ? -6.590 4.189 11.142 1.00 91.88 329 CYS A N 1
ATOM 2704 C CA . CYS A 1 329 ? -5.853 2.964 10.881 1.00 91.88 329 CYS A CA 1
ATOM 2705 C C . CYS A 1 329 ? -6.819 1.936 10.281 1.00 91.88 329 CYS A C 1
ATOM 2707 O O . CYS A 1 329 ? -7.914 1.749 10.815 1.00 91.88 329 CYS A O 1
ATOM 2709 N N . LEU A 1 330 ? -6.435 1.292 9.179 1.00 93.81 330 LEU A N 1
ATOM 2710 C CA . LEU A 1 330 ? -7.209 0.285 8.457 1.00 93.81 330 LEU A CA 1
ATOM 2711 C C . LEU A 1 330 ? -6.454 -1.046 8.471 1.00 93.81 330 LEU A C 1
ATOM 2713 O O . LEU A 1 330 ? -5.314 -1.128 8.019 1.00 93.81 330 LEU A O 1
ATOM 2717 N N . LEU A 1 331 ? -7.102 -2.099 8.969 1.00 92.69 331 LEU A N 1
ATOM 2718 C CA . LEU A 1 331 ? -6.527 -3.440 9.015 1.00 92.69 331 LEU A CA 1
ATOM 2719 C C . LEU A 1 331 ? -6.692 -4.141 7.668 1.00 92.69 331 LEU A C 1
ATOM 2721 O O . LEU A 1 331 ? -7.811 -4.501 7.286 1.00 92.69 331 LEU A O 1
ATOM 2725 N N . LEU A 1 332 ? -5.574 -4.447 7.013 1.00 93.75 332 LEU A N 1
ATOM 2726 C CA . LEU A 1 332 ? -5.556 -5.374 5.888 1.00 93.75 332 LEU A CA 1
ATOM 2727 C C . LEU A 1 332 ? -5.253 -6.794 6.382 1.00 93.75 332 LEU A C 1
ATOM 2729 O O . LEU A 1 332 ? -4.101 -7.207 6.500 1.00 93.75 332 LEU A O 1
ATOM 2733 N N . SER A 1 333 ? -6.310 -7.557 6.669 1.00 86.50 333 SER A N 1
ATOM 2734 C CA . SER A 1 333 ? -6.193 -8.969 7.047 1.00 86.50 333 SER A CA 1
ATOM 2735 C C . SER A 1 333 ? -6.304 -9.865 5.814 1.00 86.50 333 SER A C 1
ATOM 2737 O O . SER A 1 333 ? -7.384 -10.054 5.248 1.00 86.50 333 SER A O 1
ATOM 2739 N N . LEU A 1 334 ? -5.182 -10.462 5.411 1.00 81.81 334 LEU A N 1
ATOM 2740 C CA . LEU A 1 334 ? -5.136 -11.431 4.320 1.00 81.81 334 LEU A CA 1
ATOM 2741 C C . LEU A 1 334 ? -5.647 -12.797 4.805 1.00 81.81 334 LEU A C 1
ATOM 2743 O O . LEU A 1 334 ? -4.887 -13.676 5.211 1.00 81.81 334 LEU A O 1
ATOM 2747 N N . LYS A 1 335 ? -6.966 -12.998 4.780 1.00 72.19 335 LYS A N 1
ATOM 2748 C CA . LYS A 1 335 ? -7.573 -14.269 5.208 1.00 72.19 335 LYS A CA 1
ATOM 2749 C C . LYS A 1 335 ? -7.349 -15.366 4.173 1.00 72.19 335 LYS A C 1
ATOM 2751 O O . LYS A 1 335 ? -7.474 -15.127 2.968 1.00 72.19 335 LYS A O 1
ATOM 2756 N N . LYS A 1 336 ? -7.113 -16.602 4.622 1.00 60.84 336 LYS A N 1
ATOM 2757 C CA . LYS A 1 336 ? -7.225 -17.787 3.753 1.00 60.84 336 LYS A CA 1
ATOM 2758 C C . LYS A 1 336 ? -8.669 -17.877 3.244 1.00 60.84 336 LYS A C 1
ATOM 2760 O O . LYS A 1 336 ? -9.600 -17.761 4.042 1.00 60.84 336 LYS A O 1
ATOM 2765 N N . LYS A 1 337 ? -8.877 -18.071 1.936 1.00 52.78 337 LYS A N 1
ATOM 2766 C CA . LYS A 1 337 ? -10.216 -18.434 1.445 1.00 52.78 337 LYS A CA 1
ATOM 2767 C C . LYS A 1 337 ? -10.541 -19.796 2.057 1.00 52.78 337 LYS A C 1
ATOM 2769 O O . LYS A 1 337 ? -9.717 -20.707 1.973 1.00 52.78 337 LYS A O 1
ATOM 2774 N N . LYS A 1 338 ? -11.707 -19.934 2.696 1.00 39.84 338 LYS A N 1
ATOM 2775 C CA . LYS A 1 338 ? -12.219 -21.267 3.032 1.00 39.84 338 LYS A CA 1
ATOM 2776 C C . LYS A 1 338 ? -12.284 -22.056 1.724 1.00 39.84 338 LYS A C 1
ATOM 2778 O O . LYS A 1 338 ? -12.764 -21.517 0.725 1.00 39.84 338 LYS A O 1
ATOM 2783 N N . LYS A 1 339 ? -11.766 -23.290 1.718 1.00 36.00 339 LYS A N 1
ATOM 2784 C CA . LYS A 1 339 ? -12.087 -24.243 0.652 1.00 36.00 339 LYS A CA 1
ATOM 2785 C C . LYS A 1 339 ? -13.610 -24.262 0.558 1.00 36.00 339 LYS A C 1
ATOM 2787 O O . LYS A 1 339 ? -14.278 -24.448 1.570 1.00 36.00 339 LYS A O 1
ATOM 2792 N N . ILE A 1 340 ? -14.142 -23.964 -0.620 1.00 35.84 340 ILE A N 1
ATOM 2793 C CA . ILE A 1 340 ? -15.530 -24.292 -0.913 1.00 35.84 340 ILE A CA 1
ATOM 2794 C C . ILE A 1 340 ? -15.511 -25.812 -0.989 1.00 35.84 340 ILE A C 1
ATOM 2796 O O . ILE A 1 340 ? -14.913 -26.364 -1.914 1.00 35.84 340 ILE A O 1
ATOM 2800 N N . ASP A 1 341 ? -16.030 -26.469 0.045 1.00 35.00 341 ASP A N 1
ATOM 2801 C CA . ASP A 1 341 ? -16.238 -27.907 0.007 1.00 35.00 341 ASP A CA 1
ATOM 2802 C C . ASP A 1 341 ? -17.100 -28.191 -1.223 1.00 35.00 341 ASP A C 1
ATOM 2804 O O . ASP A 1 341 ? -18.166 -27.599 -1.412 1.00 35.00 341 ASP A O 1
ATOM 2808 N N . SER A 1 342 ? -16.568 -29.011 -2.125 1.00 34.81 342 SER A N 1
ATOM 2809 C CA . SER A 1 342 ? -17.324 -29.502 -3.269 1.00 34.81 342 SER A CA 1
ATOM 2810 C C . SER A 1 342 ? -18.596 -30.171 -2.735 1.00 34.81 342 SER A C 1
ATOM 2812 O O . SER A 1 342 ? -18.505 -30.869 -1.720 1.00 34.81 342 SER A O 1
ATOM 2814 N N . PRO A 1 343 ? -19.769 -29.962 -3.361 1.00 33.62 343 PRO A N 1
ATOM 2815 C CA . PRO A 1 343 ? -20.974 -30.639 -2.916 1.00 33.62 343 PRO A CA 1
ATOM 2816 C C . PRO A 1 343 ? -20.727 -32.153 -2.948 1.00 33.62 343 PRO A C 1
ATOM 2818 O O . PRO A 1 343 ? -20.024 -32.626 -3.850 1.00 33.62 343 PRO A O 1
ATOM 2821 N N . PRO A 1 344 ? -21.245 -32.911 -1.966 1.00 35.12 344 PRO A N 1
ATOM 2822 C CA . PRO A 1 344 ? -21.083 -34.354 -1.958 1.00 35.12 344 PRO A CA 1
ATOM 2823 C C . PRO A 1 344 ? -21.646 -34.912 -3.267 1.00 35.12 344 PRO A C 1
ATOM 2825 O O . PRO A 1 344 ? -22.755 -34.562 -3.665 1.00 35.12 344 PRO A O 1
ATOM 2828 N N . MET A 1 345 ? -20.856 -35.748 -3.947 1.00 35.81 345 MET A N 1
ATOM 2829 C CA . MET A 1 345 ? -21.348 -36.579 -5.042 1.00 35.81 345 MET A CA 1
ATOM 2830 C C . MET A 1 345 ? -22.542 -37.374 -4.516 1.00 35.81 345 MET A C 1
ATOM 2832 O O . MET A 1 345 ? -22.373 -38.265 -3.682 1.00 35.81 345 MET A O 1
ATOM 2836 N N . GLU A 1 346 ? -23.738 -37.054 -5.001 1.00 32.03 346 GLU A N 1
ATOM 2837 C CA . GLU A 1 346 ? -24.858 -37.979 -4.928 1.00 32.03 346 GLU A CA 1
ATOM 2838 C C . GLU A 1 346 ? -24.486 -39.198 -5.773 1.00 32.03 346 GLU A C 1
ATOM 2840 O O . GLU A 1 346 ? -24.373 -39.131 -6.997 1.00 32.03 346 GLU A O 1
ATOM 2845 N N . LEU A 1 347 ? -24.225 -40.313 -5.092 1.00 41.16 347 LEU A N 1
ATOM 2846 C CA . LEU A 1 347 ? -24.198 -41.627 -5.710 1.00 41.16 347 LEU A CA 1
ATOM 2847 C C . LEU A 1 347 ? -25.638 -41.960 -6.108 1.00 41.16 347 LEU A C 1
ATOM 2849 O O . LEU A 1 347 ? -26.465 -42.275 -5.254 1.00 41.16 347 LEU A O 1
ATOM 2853 N N . SER A 1 348 ? -25.937 -41.862 -7.400 1.00 43.06 348 SER A N 1
ATOM 2854 C CA . SER A 1 348 ? -27.136 -42.457 -7.981 1.00 43.06 348 SER A CA 1
ATOM 2855 C C . SER A 1 348 ? -27.017 -43.982 -7.915 1.00 43.06 348 SER A C 1
ATOM 2857 O O . SER A 1 348 ? -26.052 -44.538 -8.447 1.00 43.06 348 SER A O 1
ATOM 2859 N N . VAL A 1 349 ? -27.981 -44.614 -7.241 1.00 49.25 349 VAL A N 1
ATOM 2860 C CA . VAL A 1 349 ? -28.236 -46.066 -7.260 1.00 49.25 349 VAL A CA 1
ATOM 2861 C C . VAL A 1 349 ? -28.757 -46.488 -8.626 1.00 49.25 349 VAL A C 1
ATOM 2863 O O . VAL A 1 349 ? -29.590 -45.732 -9.179 1.00 49.25 349 VAL A O 1
#

Solvent-accessible surface area (backbone atoms only — not comparable to full-atom values): 20328 Å² total; per-residue (Å²): 132,55,59,47,54,70,68,58,47,56,53,44,34,74,74,64,77,46,58,60,68,59,42,54,52,42,34,54,53,47,34,23,46,68,83,53,64,78,46,84,72,44,66,60,55,47,54,50,46,56,67,73,55,52,68,68,68,60,67,59,53,72,86,52,87,79,72,85,88,56,58,82,58,34,66,70,46,36,36,60,40,62,76,45,97,81,57,83,43,68,51,53,34,53,26,17,71,53,42,42,44,55,46,47,51,51,42,49,73,77,39,39,67,60,54,46,56,51,56,68,36,63,74,45,27,62,30,66,42,29,34,54,49,50,43,46,50,48,56,53,52,55,29,29,74,42,78,31,49,29,34,58,36,31,97,45,68,35,91,57,49,38,34,35,36,62,49,105,86,43,77,49,75,26,54,25,34,25,43,39,31,34,59,58,76,86,55,71,75,98,61,69,69,49,74,46,67,71,83,84,80,80,46,85,55,91,65,80,64,86,78,82,94,86,63,102,61,79,62,54,66,31,61,56,49,66,36,37,39,72,48,72,38,52,70,44,62,83,44,73,36,89,59,71,71,88,66,62,70,78,34,40,36,29,63,72,52,80,87,50,58,51,43,59,31,36,32,40,47,96,69,47,29,42,35,32,35,63,46,69,68,92,82,83,58,81,57,44,70,58,53,51,65,73,50,70,67,74,29,34,44,37,31,40,36,21,42,74,94,41,53,75,72,51,57,46,61,74,85,65,69,47,99,49,48,48,45,28,42,30,41,56,74,82,71,79,77,75,79,77,76,73,76,79,82,79,79,81,129

Mean predicted aligned error: 11.88 Å

InterPro domains:
  IPR052980 Crinkler effector [PTHR33129] (1-341)